Protein AF-A0A1J3EP32-F1 (afdb_monomer_lite)

Sequence (231 aa):
PSPALNESKSSTIATPLPSHISVSEFDASSDQKTGSQALSAAHTLFTISPKLLLETDESGYGGGPCSAGASAVLDFMAEICADLMTEQIKAVQTLESILEMIPLYVDPECVIVFQGLCLSRVMNYLERRLVRDDEEDDKKLDKRKWSTNLDAFCWMIVDRVYMGAFPQPTGVLRTLEFLLSILQLANKDGRVEEVTSSGKGLLSIGRATRQLDAYVHSILKNTNRAILYCF

Radius of gyration: 30.87 Å; chains: 1; bounding box: 53×68×112 Å

pLDDT: mean 72.97, std 23.13, range [28.5, 95.88]

Secondary structure (DSSP, 8-state):
----------------PPPP---------------------S-------HHHHHHHHHHGGGSHHHHHHHHHHHHHHHHHHHHHHHHSSSHHHHHHHHHT---TTS-HHHHHHHHHHHHHHHHHHHHHHHHHHHH--SS---HHHHHHHHHHHHHHHHHHHHTTS--SHHHHHHHHHHHHHHHHHHHTTSTTHHHHT--S-S----S---PPPHHHHHHHHHHHHHHHHH-

Foldseek 3Di:
DDDDDDDDDDDDDDDDDDDDDDDDDDDDDDDDDPPDDPDDPPDPPDADDLVVVVVLVVCACVPPDVSVVVNVVLLVVLLVLLVCLQAHAPSVVVLVVVLVPDDPPHDVVNSLLVNLSSLLSNLVNNLVVLVVLVVDVPDHTDCVRNLNSLLVSLVVVLVSVLVCNPVDVVSLVSNLVSLVSVLVSLCPVVVPVVVVVPPDDPDDPDDDPPDRPPSNVSSVVSSVSSVVSRD

Organism: Noccaea caerulescens (NCBI:txid107243)

Structure (mmCIF, N/CA/C/O backbone):
data_AF-A0A1J3EP32-F1
#
_entry.id   AF-A0A1J3EP32-F1
#
loop_
_atom_site.group_PDB
_atom_site.id
_atom_site.type_symbol
_atom_site.label_atom_id
_atom_site.label_alt_id
_atom_site.label_comp_id
_atom_site.label_asym_id
_atom_site.label_entity_id
_atom_site.label_seq_id
_atom_site.pdbx_PDB_ins_code
_atom_site.Cartn_x
_atom_site.Cartn_y
_atom_site.Cartn_z
_atom_site.occupancy
_atom_site.B_iso_or_equiv
_atom_site.auth_seq_id
_atom_site.auth_comp_id
_atom_site.auth_asym_id
_atom_site.auth_atom_id
_atom_site.pdbx_PDB_model_num
ATOM 1 N N . PRO A 1 1 ? -20.287 14.225 -76.557 1.00 38.00 1 PRO A N 1
ATOM 2 C CA . PRO A 1 1 ? -19.348 15.059 -77.341 1.00 38.00 1 PRO A CA 1
ATOM 3 C C . PRO A 1 1 ? -19.078 16.401 -76.642 1.00 38.00 1 PRO A C 1
ATOM 5 O O . PRO A 1 1 ? -19.964 17.243 -76.561 1.00 38.00 1 PRO A O 1
ATOM 8 N N . SER A 1 2 ? -17.861 16.564 -76.123 1.00 39.16 2 SER A N 1
ATOM 9 C CA . SER A 1 2 ? -17.213 17.861 -75.831 1.00 39.16 2 SER A CA 1
ATOM 10 C C . SER A 1 2 ? -16.960 18.629 -77.165 1.00 39.16 2 SER A C 1
ATOM 12 O O . SER A 1 2 ? -17.127 17.978 -78.203 1.00 39.16 2 SER A O 1
ATOM 14 N N . PRO A 1 3 ? -16.522 19.921 -77.222 1.00 42.81 3 PRO A N 1
ATOM 15 C CA . PRO A 1 3 ? -15.701 20.624 -76.216 1.00 42.81 3 PRO A CA 1
ATOM 16 C C . PRO A 1 3 ? -15.916 22.156 -75.997 1.00 42.81 3 PRO A C 1
ATOM 18 O O . PRO A 1 3 ? -16.665 22.816 -76.702 1.00 42.81 3 PRO A O 1
ATOM 21 N N . ALA A 1 4 ? -15.190 22.669 -74.988 1.00 34.19 4 ALA A N 1
ATOM 22 C CA . ALA A 1 4 ? -14.491 23.968 -74.832 1.00 34.19 4 ALA A CA 1
ATOM 23 C C . ALA A 1 4 ? -14.952 25.277 -75.533 1.00 34.19 4 ALA A C 1
ATOM 25 O O . ALA A 1 4 ? -15.061 25.331 -76.751 1.00 34.19 4 ALA A O 1
ATOM 26 N N . LEU A 1 5 ? -14.974 26.387 -74.771 1.00 32.31 5 LEU A N 1
ATOM 27 C CA . LEU A 1 5 ? -13.942 27.462 -74.726 1.00 32.31 5 LEU A CA 1
ATOM 28 C C . LEU A 1 5 ? -14.272 28.413 -73.534 1.00 32.31 5 LEU A C 1
ATOM 30 O O . LEU A 1 5 ? -15.432 28.738 -73.323 1.00 32.31 5 LEU A O 1
ATOM 34 N N . ASN A 1 6 ? -13.360 28.645 -72.579 1.00 30.59 6 ASN A N 1
ATOM 35 C CA . ASN A 1 6 ? -12.427 29.791 -72.468 1.00 30.59 6 ASN A CA 1
ATOM 36 C C . ASN A 1 6 ? -13.054 31.201 -72.474 1.00 30.59 6 ASN A C 1
ATOM 38 O O . ASN A 1 6 ? -13.555 31.620 -73.508 1.00 30.59 6 ASN A O 1
ATOM 42 N N . GLU A 1 7 ? -12.814 31.985 -71.407 1.00 30.38 7 GLU A N 1
ATOM 43 C CA . GLU A 1 7 ? -12.022 33.229 -71.513 1.00 30.38 7 GLU A CA 1
ATOM 44 C C . GLU A 1 7 ? -11.614 33.865 -70.157 1.00 30.38 7 GLU A C 1
ATOM 46 O O . GLU A 1 7 ? -12.390 33.853 -69.211 1.00 30.38 7 GLU A O 1
ATOM 51 N N . SER A 1 8 ? -10.410 34.472 -70.141 1.00 32.94 8 SER A N 1
ATOM 52 C CA . SER A 1 8 ? -10.018 35.746 -69.479 1.00 32.94 8 SER A CA 1
ATOM 53 C C . SER A 1 8 ? -10.232 35.963 -67.951 1.00 32.94 8 SER A C 1
ATOM 55 O O . SER A 1 8 ? -11.328 35.798 -67.442 1.00 32.94 8 SER A O 1
ATOM 57 N N . LYS A 1 9 ? -9.281 36.491 -67.147 1.00 33.53 9 LYS A N 1
ATOM 58 C CA . LYS A 1 9 ? -7.949 37.099 -67.408 1.00 33.53 9 LYS A CA 1
ATOM 59 C C . LYS A 1 9 ? -7.126 37.273 -66.097 1.00 33.53 9 LYS A C 1
ATOM 61 O O . LYS A 1 9 ? -7.729 37.554 -65.073 1.00 33.53 9 LYS A O 1
ATOM 66 N N . SER A 1 10 ? -5.783 37.170 -66.192 1.00 29.83 10 SER A N 1
ATOM 67 C CA . SER A 1 10 ? -4.689 37.960 -65.532 1.00 29.83 10 SER A CA 1
ATOM 68 C C . SER A 1 10 ? -4.968 38.758 -64.233 1.00 29.83 10 SER A C 1
ATOM 70 O O . SER A 1 10 ? -5.981 39.430 -64.149 1.00 29.83 10 SER A O 1
ATOM 72 N N . SER A 1 11 ? -4.076 38.956 -63.247 1.00 28.50 11 SER A N 1
ATOM 73 C CA . SER A 1 11 ? -2.594 38.913 -63.133 1.00 28.50 11 SER A CA 1
ATOM 74 C C . SER A 1 11 ? -2.215 39.226 -61.647 1.00 28.50 11 SER A C 1
ATOM 76 O O . SER A 1 11 ? -3.119 39.561 -60.891 1.00 28.50 11 SER A O 1
ATOM 78 N N . THR A 1 12 ? -0.983 39.217 -61.098 1.00 29.58 12 THR A N 1
ATOM 79 C CA . THR A 1 12 ? 0.400 38.913 -61.546 1.00 29.58 12 THR A CA 1
ATOM 80 C C . THR A 1 12 ? 1.307 38.621 -60.314 1.00 29.58 12 THR A C 1
ATOM 82 O O . THR A 1 12 ? 1.014 39.069 -59.214 1.00 29.58 12 THR A O 1
ATOM 85 N N . ILE A 1 13 ? 2.408 37.887 -60.538 1.00 33.03 13 ILE A N 1
ATOM 86 C CA . ILE A 1 13 ? 3.689 37.747 -59.785 1.00 33.03 13 ILE A CA 1
ATOM 87 C C . ILE A 1 13 ?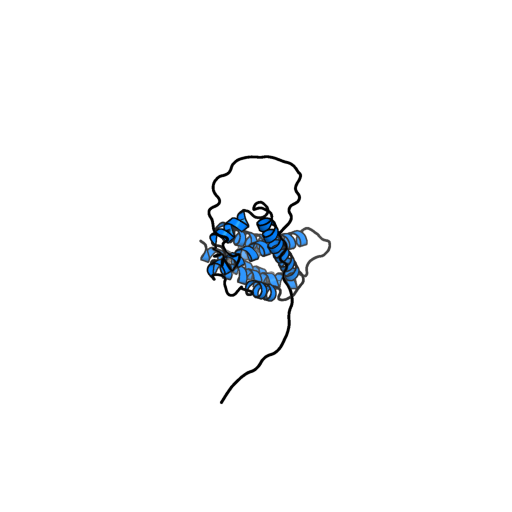 3.937 38.663 -58.554 1.00 33.03 13 ILE A C 1
ATOM 89 O O . ILE A 1 13 ? 3.976 39.879 -58.718 1.00 33.03 13 ILE A O 1
ATOM 93 N N . ALA A 1 14 ? 4.331 38.069 -57.409 1.00 31.89 14 ALA A N 1
ATOM 94 C CA . ALA A 1 14 ? 5.568 38.409 -56.661 1.00 31.89 14 ALA A CA 1
ATOM 95 C C . ALA A 1 14 ? 5.823 37.485 -55.444 1.00 31.89 14 ALA A C 1
ATOM 97 O O . ALA A 1 14 ? 5.035 37.449 -54.503 1.00 31.89 14 ALA A O 1
ATOM 98 N N . THR A 1 15 ? 6.972 36.803 -55.417 1.00 45.06 15 THR A N 1
ATOM 99 C CA . THR A 1 15 ? 7.583 36.253 -54.190 1.00 45.06 15 THR A CA 1
ATOM 100 C C . THR A 1 15 ? 8.368 37.351 -53.466 1.00 45.06 15 THR A C 1
ATOM 102 O O . THR A 1 15 ? 9.068 38.111 -54.140 1.00 45.06 15 THR A O 1
ATOM 105 N N . PRO A 1 16 ? 8.363 37.390 -52.121 1.00 34.94 16 PRO A N 1
ATOM 106 C CA . PRO A 1 16 ? 9.473 37.988 -51.377 1.00 34.94 16 PRO A CA 1
ATOM 107 C C . PRO A 1 16 ? 10.250 36.982 -50.514 1.00 34.94 16 PRO A C 1
ATOM 109 O O . PRO A 1 16 ? 9.705 36.055 -49.919 1.00 34.94 16 PRO A O 1
ATOM 112 N N . LEU A 1 17 ? 11.555 37.233 -50.470 1.00 35.94 17 LEU A N 1
ATOM 113 C CA . LEU A 1 17 ? 12.624 36.567 -49.726 1.00 35.94 17 LEU A CA 1
ATOM 114 C C . LEU A 1 17 ? 12.483 36.747 -48.191 1.00 35.94 17 LEU A C 1
ATOM 116 O O . LEU A 1 17 ? 11.988 37.793 -47.766 1.00 35.94 17 LEU A O 1
ATOM 120 N N . PRO A 1 18 ? 12.965 35.816 -47.340 1.00 34.69 18 PRO A N 1
ATOM 121 C CA . PRO A 1 18 ? 13.061 36.050 -45.898 1.00 34.69 18 PRO A CA 1
ATOM 122 C C . PRO A 1 18 ? 14.179 37.053 -45.568 1.00 34.69 18 PRO A C 1
ATOM 124 O O . PRO A 1 18 ? 15.314 36.911 -46.025 1.00 34.69 18 PRO A O 1
ATOM 127 N N . SER A 1 19 ? 13.877 38.052 -44.738 1.00 32.69 19 SER A N 1
ATOM 128 C CA . SER A 1 19 ? 14.846 39.045 -44.262 1.00 32.69 19 SER A CA 1
ATOM 129 C C . SER A 1 19 ? 15.344 38.718 -42.852 1.00 32.69 19 SER A C 1
ATOM 131 O O . SER A 1 19 ? 14.574 38.785 -41.894 1.00 32.69 19 SER A O 1
ATOM 133 N N . HIS A 1 20 ? 16.640 38.439 -42.714 1.00 34.31 20 HIS A N 1
ATOM 134 C CA . HIS A 1 20 ? 17.329 38.458 -41.422 1.00 34.31 20 HIS A CA 1
ATOM 135 C C . HIS A 1 20 ? 17.792 39.884 -41.088 1.00 34.31 20 HIS A C 1
ATOM 137 O O . HIS A 1 20 ? 18.348 40.567 -41.947 1.00 34.31 20 HIS A O 1
ATOM 143 N N . ILE A 1 21 ? 17.660 40.287 -39.823 1.00 32.56 21 ILE A N 1
ATOM 144 C CA . ILE A 1 21 ? 18.507 41.310 -39.194 1.00 32.56 21 ILE A CA 1
ATOM 145 C C . ILE A 1 21 ? 19.093 40.677 -37.924 1.00 32.56 21 ILE A C 1
ATOM 147 O O . ILE A 1 21 ? 18.424 39.893 -37.254 1.00 32.56 21 ILE A O 1
ATOM 151 N N . SER A 1 22 ? 20.373 40.951 -37.676 1.00 33.88 22 SER A N 1
ATOM 152 C CA . SER A 1 22 ? 21.229 40.318 -36.661 1.00 33.88 22 SER A CA 1
ATOM 153 C C . SER A 1 22 ? 21.678 41.348 -35.605 1.00 33.88 22 SER A C 1
ATOM 155 O O . SER A 1 22 ? 21.167 42.466 -35.605 1.00 33.88 22 SER A O 1
ATOM 157 N N . VAL A 1 23 ? 22.695 40.986 -34.807 1.00 30.23 23 VAL A N 1
ATOM 158 C CA . VAL A 1 23 ? 23.357 41.720 -33.701 1.00 30.23 23 VAL A CA 1
ATOM 159 C C . VAL A 1 23 ? 22.645 41.564 -32.344 1.00 30.23 23 VAL A C 1
ATOM 161 O O . VAL A 1 23 ? 21.460 41.858 -32.254 1.00 30.23 23 VAL A O 1
ATOM 164 N N . SER A 1 24 ? 23.273 41.185 -31.222 1.00 30.48 24 SER A N 1
ATOM 165 C CA . SER A 1 24 ? 24.482 40.379 -30.913 1.00 30.48 24 SER A CA 1
ATOM 166 C C . SER A 1 24 ? 24.427 40.028 -29.391 1.00 30.48 24 SER A C 1
ATOM 168 O O . SER A 1 24 ? 23.431 40.361 -28.752 1.00 30.48 24 SER A O 1
ATOM 170 N N . GLU A 1 25 ? 25.347 39.343 -28.693 1.00 28.91 25 GLU A N 1
ATOM 171 C CA . GLU A 1 25 ? 26.655 38.715 -28.979 1.00 28.91 25 GLU A CA 1
ATOM 172 C C . GLU A 1 25 ? 26.952 37.696 -27.850 1.00 28.91 25 GLU A C 1
ATOM 174 O O . GLU A 1 25 ? 26.783 38.068 -26.693 1.00 28.91 25 GLU A O 1
ATOM 179 N N . PHE A 1 26 ? 27.408 36.462 -28.131 1.00 31.61 26 PHE A N 1
ATOM 180 C CA . PHE A 1 26 ? 28.329 35.698 -27.254 1.00 31.61 26 PHE A CA 1
ATOM 181 C C . PHE A 1 26 ? 28.860 34.444 -27.973 1.00 31.61 26 PHE A C 1
ATOM 183 O O . PHE A 1 26 ? 28.087 33.654 -28.511 1.00 31.61 26 PHE A O 1
ATOM 190 N N . ASP A 1 27 ? 30.183 34.284 -27.993 1.00 34.25 27 ASP A N 1
ATOM 191 C CA . ASP A 1 27 ? 30.904 33.301 -28.811 1.00 34.25 27 ASP A CA 1
ATOM 192 C C . ASP A 1 27 ? 31.448 32.144 -27.952 1.00 34.25 27 ASP A C 1
ATOM 194 O O . ASP A 1 27 ? 32.062 32.387 -26.910 1.00 34.25 27 ASP A O 1
ATOM 198 N N . ALA A 1 28 ? 31.211 30.893 -28.374 1.00 32.16 28 ALA A N 1
ATOM 199 C CA . ALA A 1 28 ? 31.759 29.689 -27.741 1.00 32.16 28 ALA A CA 1
ATOM 200 C C . ALA A 1 28 ? 31.697 28.423 -28.636 1.00 32.16 28 ALA A C 1
ATOM 202 O O . ALA A 1 28 ? 31.022 27.453 -28.311 1.00 32.16 28 ALA A O 1
ATOM 203 N N . SER A 1 29 ? 32.523 28.402 -29.688 1.00 33.47 29 SER A N 1
ATOM 204 C CA . SER A 1 29 ? 33.319 27.226 -30.111 1.00 33.47 29 SER A CA 1
ATOM 205 C C . SER A 1 29 ? 32.659 25.946 -30.694 1.00 33.47 29 SER A C 1
ATOM 207 O O . SER A 1 29 ? 31.960 25.193 -30.024 1.00 33.47 29 SER A O 1
ATOM 209 N N . SER A 1 30 ? 33.166 25.587 -31.886 1.00 33.50 30 SER A N 1
ATOM 210 C CA . SER A 1 30 ? 33.389 24.220 -32.412 1.00 33.50 30 SER A CA 1
ATOM 211 C C . SER A 1 30 ? 32.255 23.475 -33.143 1.00 33.50 30 SER A C 1
ATOM 213 O O . SER A 1 30 ? 31.569 22.620 -32.585 1.00 33.50 30 SER A O 1
ATOM 215 N N . ASP A 1 31 ? 32.233 23.633 -34.471 1.00 34.97 31 ASP A N 1
ATOM 216 C CA . ASP A 1 31 ? 31.598 22.708 -35.422 1.00 34.97 31 ASP A CA 1
ATOM 217 C C . ASP A 1 31 ? 32.102 21.257 -35.290 1.00 34.97 31 ASP A C 1
ATOM 219 O O . ASP A 1 31 ? 33.279 20.994 -35.541 1.00 34.97 31 ASP A O 1
ATOM 223 N N . GLN A 1 32 ? 31.195 20.292 -35.075 1.00 33.19 32 GLN A N 1
ATOM 224 C CA . GLN A 1 32 ? 31.334 18.924 -35.608 1.00 33.19 32 GLN A CA 1
ATOM 225 C C . GLN A 1 32 ? 29.985 18.332 -36.073 1.00 33.19 32 GLN A C 1
ATOM 227 O O . GLN A 1 32 ? 29.341 17.548 -35.384 1.00 33.19 32 GLN A O 1
AT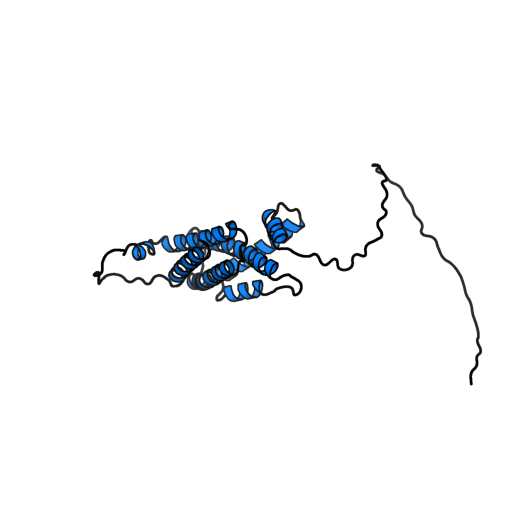OM 232 N N . LYS A 1 33 ? 29.626 18.642 -37.326 1.00 31.14 33 LYS A N 1
ATOM 233 C CA . LYS A 1 33 ? 28.904 17.752 -38.261 1.00 31.14 33 LYS A CA 1
ATOM 234 C C . LYS A 1 33 ? 27.559 17.159 -37.782 1.00 31.14 33 LYS A C 1
ATOM 236 O O . LYS A 1 33 ? 27.394 15.940 -37.701 1.00 31.14 33 LYS A O 1
ATOM 241 N N . THR A 1 34 ? 26.542 18.005 -37.622 1.00 31.33 34 THR A N 1
ATOM 242 C CA . THR A 1 34 ? 25.127 17.597 -37.510 1.00 31.33 34 THR A CA 1
ATOM 243 C C . THR A 1 34 ? 24.593 17.032 -38.833 1.00 31.33 34 THR A C 1
ATOM 245 O O . THR A 1 34 ? 24.027 17.730 -39.670 1.00 31.33 34 THR A O 1
ATOM 248 N N . GLY A 1 35 ? 24.789 15.726 -39.019 1.00 42.16 35 GLY A N 1
ATOM 249 C CA . GLY A 1 35 ? 24.266 14.933 -40.132 1.00 42.16 35 GLY A CA 1
ATOM 250 C C . GLY A 1 35 ? 23.157 13.968 -39.712 1.00 42.16 35 GLY A C 1
ATOM 251 O O . GLY A 1 35 ? 23.207 12.801 -40.091 1.00 42.16 35 GLY A O 1
ATOM 252 N N . SER A 1 36 ? 22.182 14.420 -38.923 1.00 36.59 36 SER A N 1
ATOM 253 C CA . SER A 1 36 ? 20.982 13.648 -38.580 1.00 36.59 36 SER A CA 1
ATOM 254 C C . SER A 1 36 ? 19.734 14.367 -39.084 1.00 36.59 36 SER A C 1
ATOM 256 O O . SER A 1 36 ? 19.478 15.528 -38.774 1.00 36.59 36 SER A O 1
ATOM 258 N N . GLN A 1 37 ? 18.968 13.661 -39.914 1.00 36.28 37 GLN A N 1
ATOM 259 C CA . GLN A 1 37 ? 17.690 14.130 -40.441 1.00 36.28 37 GLN A CA 1
ATOM 260 C C . GLN A 1 37 ? 16.727 14.439 -39.292 1.00 36.28 37 GLN A C 1
ATOM 262 O O . GLN A 1 37 ? 16.760 13.772 -38.258 1.00 36.28 37 GLN A O 1
ATOM 267 N N . ALA A 1 38 ? 15.845 15.418 -39.499 1.00 43.38 38 ALA A N 1
ATOM 268 C CA . ALA A 1 38 ? 14.764 15.726 -38.573 1.00 43.38 38 ALA A CA 1
ATOM 269 C C . ALA A 1 38 ? 13.859 14.494 -38.390 1.00 43.38 38 ALA A C 1
ATOM 271 O O . ALA A 1 38 ? 12.969 14.231 -39.202 1.00 43.38 38 ALA A O 1
ATOM 272 N N . LEU A 1 39 ? 14.099 13.728 -37.325 1.00 38.44 39 LEU A N 1
ATOM 273 C CA . LEU A 1 39 ? 13.204 12.663 -36.904 1.00 38.44 39 LEU A CA 1
ATOM 274 C C . LEU A 1 39 ? 11.958 13.317 -36.314 1.00 38.44 39 LEU A C 1
ATOM 276 O O . LEU A 1 39 ? 11.992 13.921 -35.244 1.00 38.44 39 LEU A O 1
ATOM 280 N N . SER A 1 40 ? 10.878 13.226 -37.089 1.00 37.78 40 SER A N 1
ATOM 281 C CA . SER A 1 40 ? 9.540 13.694 -36.745 1.00 37.78 40 SER A CA 1
ATOM 282 C C . SER A 1 40 ? 9.173 13.336 -35.303 1.00 37.78 40 SER A C 1
ATOM 284 O O . SER A 1 40 ? 9.277 12.174 -34.909 1.00 37.78 40 SER A O 1
ATOM 286 N N . ALA A 1 41 ? 8.688 14.318 -34.540 1.00 47.66 41 ALA A N 1
ATOM 287 C CA . ALA A 1 41 ? 8.195 14.152 -33.172 1.00 47.66 41 ALA A CA 1
ATOM 288 C C . ALA A 1 41 ? 6.814 13.456 -33.138 1.00 47.66 41 ALA A C 1
ATOM 290 O O . ALA A 1 41 ? 5.858 13.948 -32.543 1.00 47.66 41 ALA A O 1
ATOM 291 N N . ALA A 1 42 ? 6.702 12.313 -33.817 1.00 42.28 42 ALA A N 1
ATOM 292 C CA . ALA A 1 42 ? 5.493 11.518 -33.957 1.00 42.28 42 ALA A CA 1
ATOM 293 C C . ALA A 1 42 ? 5.697 10.141 -33.306 1.00 42.28 42 ALA A C 1
ATOM 295 O O . ALA A 1 42 ? 6.295 9.247 -33.896 1.00 42.28 42 ALA A O 1
AT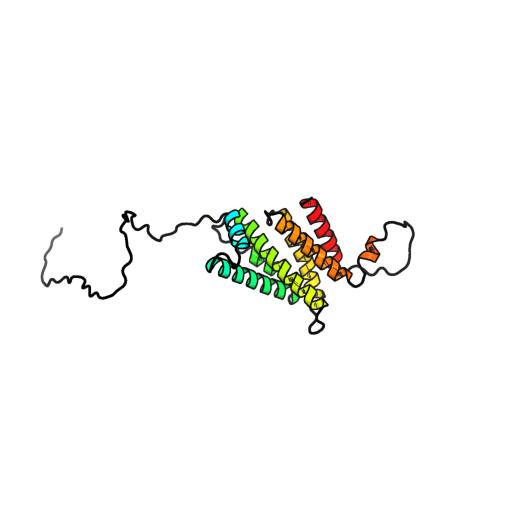OM 296 N N . HIS A 1 43 ? 5.169 9.985 -32.089 1.00 44.12 43 HIS A N 1
ATOM 297 C CA . HIS A 1 43 ? 4.999 8.708 -31.385 1.00 44.12 43 HIS A CA 1
ATOM 298 C C . HIS A 1 43 ? 6.226 7.777 -31.322 1.00 44.12 43 HIS A C 1
ATOM 300 O O . HIS A 1 43 ? 6.159 6.607 -31.701 1.00 44.12 43 HIS A O 1
ATOM 306 N N . THR A 1 44 ? 7.310 8.229 -30.689 1.00 47.59 44 THR A N 1
ATOM 307 C CA . THR A 1 44 ? 8.181 7.286 -29.971 1.00 47.59 44 THR A CA 1
ATOM 308 C C . THR A 1 44 ? 7.406 6.726 -28.777 1.00 47.59 44 THR A C 1
ATOM 310 O O . THR A 1 44 ? 7.345 7.357 -27.721 1.00 47.59 44 THR A O 1
ATOM 313 N N . LEU A 1 45 ? 6.779 5.558 -28.951 1.00 58.88 45 LEU A N 1
ATOM 314 C CA . LEU A 1 45 ? 6.235 4.775 -27.842 1.00 58.88 45 LEU A CA 1
ATOM 315 C C . LEU A 1 45 ? 7.400 4.385 -26.926 1.00 58.88 45 LEU A C 1
ATOM 317 O O . LEU A 1 45 ? 8.204 3.520 -27.265 1.00 58.88 45 LEU A O 1
ATOM 321 N N . PHE A 1 46 ? 7.527 5.078 -25.797 1.00 66.00 46 PHE A N 1
ATOM 322 C CA . PHE A 1 46 ? 8.569 4.801 -24.820 1.00 66.00 46 PHE A CA 1
ATOM 323 C C . PHE A 1 46 ? 8.191 3.540 -24.041 1.00 66.00 46 PHE A C 1
ATOM 325 O O . PHE A 1 46 ? 7.215 3.544 -23.290 1.00 66.00 46 PHE A O 1
ATOM 332 N N . THR A 1 47 ? 8.943 2.456 -24.230 1.00 75.44 47 THR A N 1
ATOM 333 C CA . THR A 1 47 ? 8.723 1.205 -23.498 1.00 75.44 47 THR A CA 1
ATOM 334 C C . THR A 1 47 ? 9.056 1.410 -22.023 1.00 75.44 47 THR A C 1
ATOM 336 O O . THR A 1 47 ? 10.224 1.440 -21.633 1.00 75.44 47 THR A O 1
ATOM 339 N N . ILE A 1 48 ? 8.021 1.549 -21.197 1.00 82.62 48 ILE A N 1
ATOM 340 C CA . ILE A 1 48 ? 8.151 1.540 -19.739 1.00 82.62 48 ILE A CA 1
ATOM 341 C C . ILE A 1 48 ? 8.610 0.137 -19.324 1.00 82.62 48 ILE A C 1
ATOM 343 O O . ILE A 1 48 ? 8.097 -0.857 -19.833 1.00 82.62 48 ILE A O 1
ATOM 347 N N . SER A 1 49 ? 9.589 0.059 -18.421 1.00 88.38 49 SER A N 1
ATOM 348 C CA . SER A 1 49 ? 10.050 -1.203 -17.834 1.00 88.38 49 SER A CA 1
ATOM 349 C C . SER A 1 49 ? 9.980 -1.137 -16.307 1.00 88.38 49 SER A C 1
ATOM 351 O O . SER A 1 49 ? 10.132 -0.042 -15.751 1.00 88.38 49 SER A O 1
ATOM 353 N N . PRO A 1 50 ? 9.825 -2.274 -15.598 1.00 87.75 50 PRO A N 1
ATOM 354 C CA . PRO A 1 50 ? 9.723 -2.259 -14.140 1.00 87.75 50 PRO A CA 1
ATOM 355 C C . PRO A 1 50 ? 10.982 -1.696 -13.467 1.00 87.75 50 PRO A C 1
ATOM 357 O O . PRO A 1 50 ? 10.887 -1.000 -12.462 1.00 87.75 50 PRO A O 1
ATOM 360 N N . LYS A 1 51 ? 12.163 -1.929 -14.058 1.00 89.69 51 LYS A N 1
ATOM 361 C CA . LYS A 1 51 ? 13.440 -1.380 -13.572 1.00 89.69 51 LYS A CA 1
ATOM 362 C C . LYS A 1 51 ? 13.465 0.144 -13.618 1.00 89.69 51 LYS A C 1
ATOM 364 O O . LYS A 1 51 ? 13.808 0.765 -12.624 1.00 89.69 51 LYS A O 1
ATOM 369 N N . LEU A 1 52 ? 13.026 0.734 -14.730 1.00 88.50 52 LEU A N 1
ATOM 370 C CA . LEU A 1 52 ? 12.993 2.188 -14.891 1.00 88.50 52 LEU A CA 1
ATOM 371 C C . LEU A 1 52 ? 12.000 2.852 -13.922 1.00 88.50 52 LEU A C 1
ATOM 373 O O . LEU A 1 52 ? 12.267 3.950 -13.441 1.00 88.50 52 LEU A O 1
ATOM 377 N N . LEU A 1 53 ? 10.887 2.185 -13.588 1.00 88.81 53 LEU A N 1
ATOM 378 C CA . LEU A 1 53 ? 9.971 2.653 -12.539 1.00 88.81 53 LEU A CA 1
ATOM 379 C C . LEU A 1 53 ? 10.646 2.669 -11.157 1.00 88.81 53 LEU A C 1
ATOM 381 O O . LEU A 1 53 ? 10.528 3.664 -10.447 1.00 88.81 53 LEU A O 1
ATOM 385 N N . LEU A 1 54 ? 11.378 1.608 -10.802 1.00 89.81 54 LEU A N 1
ATOM 386 C CA . LEU A 1 54 ? 12.114 1.520 -9.533 1.00 89.81 54 LEU A CA 1
ATOM 387 C C . LEU A 1 54 ? 13.253 2.546 -9.456 1.00 89.81 54 LEU A C 1
ATOM 389 O O . LEU A 1 54 ? 13.348 3.262 -8.470 1.00 89.81 54 LEU A O 1
ATOM 393 N N . GLU A 1 55 ? 14.067 2.677 -10.507 1.00 89.25 55 GLU A N 1
ATOM 394 C CA . GLU A 1 55 ? 15.151 3.671 -10.587 1.00 89.25 55 GLU A CA 1
ATOM 395 C C . GLU A 1 55 ? 14.613 5.110 -10.471 1.00 89.25 55 GLU A C 1
ATOM 397 O O . GLU A 1 55 ? 15.219 5.958 -9.814 1.00 89.25 55 GLU A O 1
ATOM 402 N N . THR A 1 56 ? 13.442 5.386 -11.060 1.00 87.25 56 THR A N 1
ATOM 403 C CA . THR A 1 56 ? 12.765 6.684 -10.915 1.00 87.25 56 THR A CA 1
ATOM 404 C C . THR A 1 56 ? 12.327 6.910 -9.464 1.00 87.25 56 THR A C 1
ATOM 406 O O . THR A 1 56 ? 12.615 7.970 -8.910 1.00 87.25 56 THR A O 1
ATOM 409 N N . ASP A 1 57 ? 11.699 5.917 -8.825 1.00 87.56 57 ASP A N 1
ATOM 410 C CA . ASP A 1 57 ? 11.249 5.994 -7.426 1.00 87.56 57 ASP A CA 1
ATOM 411 C C . ASP A 1 57 ? 12.415 6.169 -6.437 1.00 87.56 57 ASP A C 1
ATOM 413 O O . ASP A 1 57 ? 12.360 7.042 -5.572 1.00 87.56 57 ASP A O 1
ATOM 417 N N . GLU A 1 58 ? 13.505 5.416 -6.621 1.00 88.12 58 GLU A N 1
ATOM 418 C CA . GLU A 1 58 ? 14.748 5.532 -5.846 1.00 88.12 58 GLU A CA 1
ATOM 419 C C . GLU A 1 58 ? 15.400 6.911 -6.001 1.00 88.12 58 GLU A C 1
ATOM 421 O O . GLU A 1 58 ? 15.911 7.472 -5.029 1.00 88.12 58 GLU A O 1
ATOM 426 N N . SER A 1 59 ? 15.364 7.486 -7.208 1.00 86.62 59 SER A N 1
ATOM 427 C CA . SER A 1 59 ? 15.856 8.846 -7.439 1.00 86.62 59 SER A CA 1
ATOM 428 C C . SER A 1 59 ? 14.952 9.913 -6.808 1.00 86.62 59 SER A C 1
ATOM 430 O O . SER A 1 59 ? 15.437 10.985 -6.436 1.00 86.62 59 SER A O 1
ATOM 432 N N . GLY A 1 60 ? 13.650 9.630 -6.673 1.00 87.62 60 GLY A N 1
ATOM 433 C CA . GLY A 1 60 ? 12.645 10.471 -6.031 1.00 87.62 60 GLY A CA 1
ATOM 434 C C . GLY A 1 60 ? 12.727 11.942 -6.451 1.00 87.62 60 GLY A C 1
ATOM 435 O O . GLY A 1 60 ? 12.785 12.281 -7.637 1.00 87.62 60 GLY A O 1
ATOM 436 N N . TYR A 1 61 ? 12.810 12.827 -5.455 1.00 87.69 61 TYR A N 1
ATOM 437 C CA . TYR A 1 61 ? 13.007 14.272 -5.634 1.00 87.69 61 TYR A CA 1
ATOM 438 C C . TYR A 1 61 ? 14.408 14.669 -6.144 1.00 87.69 61 TYR A C 1
ATOM 440 O O . TYR A 1 61 ? 14.597 15.800 -6.588 1.00 87.69 61 TYR A O 1
ATOM 448 N N . GLY A 1 62 ? 15.389 13.761 -6.095 1.00 88.44 62 GLY A N 1
ATOM 449 C CA . GLY A 1 62 ? 16.750 13.967 -6.600 1.00 88.44 62 GLY A CA 1
ATOM 450 C C . GLY A 1 62 ? 16.915 13.704 -8.103 1.00 88.44 62 GLY A C 1
ATOM 451 O O . GLY A 1 62 ? 17.844 14.235 -8.707 1.00 88.44 62 GLY A O 1
ATOM 452 N N . GLY A 1 63 ? 16.001 12.958 -8.735 1.00 85.88 63 GLY A N 1
ATOM 453 C CA . GLY A 1 63 ? 16.035 12.593 -10.164 1.00 85.88 63 GLY A CA 1
ATOM 454 C C . GLY A 1 63 ? 15.742 13.727 -11.160 1.00 85.88 63 GLY A C 1
ATOM 455 O O . GLY A 1 63 ? 15.344 13.473 -12.297 1.00 85.88 63 GLY A O 1
ATOM 456 N N . GLY A 1 64 ? 15.881 14.989 -10.750 1.00 90.81 64 GLY A N 1
ATOM 457 C CA . GLY A 1 64 ? 15.529 16.159 -11.556 1.00 90.81 64 GLY A CA 1
ATOM 458 C C . GLY A 1 64 ? 14.024 16.484 -11.570 1.00 90.81 64 GLY A C 1
ATOM 459 O O . GLY A 1 64 ? 13.222 15.817 -10.912 1.00 90.81 64 GLY A O 1
ATOM 460 N N . PRO A 1 65 ? 13.609 17.531 -12.311 1.00 89.94 65 PRO A N 1
ATOM 461 C CA . PRO A 1 65 ? 12.285 18.142 -12.161 1.00 89.94 65 PRO A CA 1
ATOM 462 C C . PRO A 1 65 ? 11.122 17.207 -12.519 1.00 89.94 65 PRO A C 1
ATOM 464 O O . PRO A 1 65 ? 10.078 17.263 -11.874 1.00 89.94 65 PRO A O 1
ATOM 467 N N . CYS A 1 66 ? 11.291 16.322 -13.507 1.00 87.69 66 CYS A N 1
ATOM 468 C CA . CYS A 1 66 ? 10.251 15.364 -13.889 1.00 87.69 66 CYS A CA 1
ATOM 469 C C . CYS A 1 66 ? 10.056 14.266 -12.830 1.00 87.69 66 CYS A C 1
ATOM 471 O O . CYS A 1 66 ? 8.916 13.947 -12.504 1.00 87.69 66 CYS A O 1
ATOM 473 N N . SER A 1 67 ? 11.144 13.736 -12.256 1.00 89.19 67 SER A N 1
ATOM 474 C CA . SER A 1 67 ? 11.074 12.725 -11.190 1.00 89.19 67 SER A CA 1
ATOM 475 C C . SER A 1 67 ? 10.523 13.308 -9.887 1.00 89.19 67 SER A C 1
ATOM 477 O O . SER A 1 67 ? 9.652 12.713 -9.252 1.00 89.19 67 SER A O 1
ATOM 479 N N . ALA A 1 68 ? 10.945 14.526 -9.532 1.00 92.00 68 ALA A N 1
ATOM 480 C CA . ALA A 1 68 ? 10.398 15.262 -8.397 1.00 92.00 68 ALA A CA 1
ATOM 481 C C . ALA A 1 68 ? 8.896 15.550 -8.567 1.00 92.00 68 ALA A C 1
ATOM 483 O O . ALA A 1 68 ? 8.123 15.350 -7.634 1.00 92.00 68 ALA A O 1
ATOM 484 N N . GLY A 1 69 ? 8.465 15.955 -9.768 1.00 92.44 69 GLY A N 1
ATOM 485 C CA . GLY A 1 69 ? 7.049 16.153 -10.087 1.00 92.44 69 GLY A CA 1
ATOM 486 C C . GLY A 1 69 ? 6.228 14.863 -9.991 1.00 92.44 69 GLY A C 1
ATOM 487 O O . GLY A 1 69 ? 5.161 14.865 -9.384 1.00 92.44 69 GLY A O 1
ATOM 488 N N . ALA A 1 70 ? 6.738 13.750 -10.529 1.00 91.19 70 ALA A N 1
ATOM 489 C CA . ALA A 1 70 ? 6.092 12.442 -10.412 1.00 91.19 70 ALA A CA 1
ATOM 490 C C . ALA A 1 70 ? 5.990 11.981 -8.946 1.00 91.19 70 ALA A C 1
ATOM 492 O O . ALA A 1 70 ? 4.923 11.549 -8.512 1.00 91.19 70 ALA A O 1
ATOM 493 N N . SER A 1 71 ? 7.065 12.148 -8.170 1.00 93.38 71 SER A N 1
ATOM 494 C CA . SER A 1 71 ? 7.098 11.836 -6.735 1.00 93.38 71 SER A CA 1
ATOM 495 C C . SER A 1 71 ? 6.053 12.644 -5.964 1.00 93.38 71 SER A C 1
ATOM 497 O O . SER A 1 71 ? 5.255 12.059 -5.240 1.00 93.38 71 SER A O 1
ATOM 499 N N . ALA A 1 72 ? 5.977 13.958 -6.198 1.00 94.81 72 ALA A N 1
ATOM 500 C CA . ALA A 1 72 ? 4.999 14.838 -5.560 1.00 94.81 72 ALA A CA 1
ATOM 501 C C . ALA A 1 72 ? 3.542 14.467 -5.890 1.00 94.81 72 ALA A C 1
ATOM 503 O O . ALA A 1 72 ? 2.680 14.536 -5.017 1.00 94.81 72 ALA A O 1
ATOM 504 N N . VAL A 1 73 ? 3.254 14.040 -7.126 1.00 94.38 73 VAL A N 1
ATOM 505 C CA . VAL A 1 73 ? 1.914 13.558 -7.508 1.00 94.38 73 VAL A CA 1
ATOM 506 C C . VAL A 1 73 ? 1.567 12.257 -6.780 1.00 94.38 73 VAL A C 1
ATOM 508 O O . VAL A 1 73 ? 0.457 12.131 -6.268 1.00 94.38 73 VAL A O 1
ATOM 511 N N . LEU A 1 74 ? 2.503 11.308 -6.693 1.00 93.50 74 LEU A N 1
ATOM 512 C CA . LEU A 1 74 ? 2.284 10.038 -5.993 1.00 93.50 74 LEU A CA 1
ATOM 513 C C . LEU A 1 74 ? 2.144 10.222 -4.475 1.00 93.50 74 LEU A C 1
ATOM 515 O O . LEU A 1 74 ? 1.311 9.563 -3.855 1.00 93.50 74 LEU A O 1
ATOM 519 N N . ASP A 1 75 ? 2.913 11.138 -3.890 1.00 95.50 75 ASP A N 1
ATOM 520 C CA . ASP A 1 75 ? 2.832 11.506 -2.475 1.00 95.50 75 ASP A CA 1
ATOM 521 C C . ASP A 1 75 ? 1.487 12.191 -2.160 1.00 95.50 75 ASP A C 1
ATOM 523 O O . ASP A 1 75 ? 0.802 11.797 -1.218 1.00 95.50 75 ASP A O 1
ATOM 527 N N . PHE A 1 76 ? 1.037 13.126 -3.006 1.00 95.31 76 PHE A N 1
ATOM 528 C CA . PHE A 1 76 ? -0.282 13.766 -2.900 1.00 95.31 76 PHE A CA 1
ATOM 529 C C . PHE A 1 76 ? -1.443 12.768 -3.049 1.00 95.31 76 PHE A C 1
ATOM 531 O O . PHE A 1 76 ? -2.409 12.806 -2.285 1.00 95.31 76 PHE A O 1
ATOM 538 N N . MET A 1 77 ? -1.350 11.833 -4.002 1.00 94.06 77 MET A N 1
ATOM 539 C CA . MET A 1 77 ? -2.325 10.745 -4.137 1.00 94.06 77 MET A CA 1
ATOM 540 C C . MET A 1 77 ? -2.357 9.861 -2.885 1.00 94.06 77 MET A C 1
ATOM 542 O O . MET A 1 77 ? -3.439 9.481 -2.435 1.00 94.06 77 MET A O 1
ATOM 546 N N . ALA A 1 78 ? -1.195 9.548 -2.307 1.00 95.19 78 ALA A N 1
ATOM 547 C CA . ALA A 1 78 ? -1.101 8.741 -1.097 1.00 95.19 78 ALA A CA 1
ATOM 548 C C . ALA A 1 78 ? -1.667 9.452 0.140 1.00 95.19 78 ALA A C 1
ATOM 550 O O . ALA A 1 78 ? -2.363 8.815 0.931 1.00 95.19 78 ALA A O 1
ATOM 551 N N . GLU A 1 79 ? -1.434 10.759 0.272 1.00 94.88 79 GLU A N 1
ATOM 552 C CA . GLU A 1 79 ? -2.008 11.600 1.324 1.00 94.88 79 GLU A CA 1
ATOM 553 C C . GLU A 1 79 ? -3.542 11.633 1.237 1.00 94.88 79 GLU A C 1
ATOM 555 O O . GLU A 1 79 ? -4.217 11.308 2.214 1.00 94.88 79 GLU A O 1
ATOM 560 N N . ILE A 1 80 ? -4.112 11.877 0.046 1.00 94.19 80 ILE A N 1
ATOM 561 C CA . ILE A 1 80 ? -5.568 11.789 -0.173 1.00 94.19 80 ILE A CA 1
ATOM 562 C C . ILE A 1 80 ? -6.102 10.401 0.201 1.00 94.19 80 ILE A C 1
ATOM 564 O O . ILE A 1 80 ? -7.156 10.291 0.829 1.00 94.19 80 ILE A O 1
ATOM 568 N N . CYS A 1 81 ? -5.400 9.327 -0.168 1.00 93.88 81 CYS A N 1
ATOM 569 C CA . CYS A 1 81 ? -5.836 7.970 0.155 1.00 93.88 81 CYS A CA 1
ATOM 570 C C . CYS A 1 81 ? -5.802 7.693 1.667 1.00 93.88 81 CYS A C 1
ATOM 572 O O . CYS A 1 81 ? -6.746 7.094 2.182 1.00 93.88 81 CYS A O 1
ATOM 574 N N . ALA A 1 82 ? -4.784 8.164 2.393 1.00 93.38 82 ALA A N 1
ATOM 575 C CA . ALA A 1 82 ? -4.715 8.057 3.852 1.00 93.38 82 ALA A CA 1
ATOM 576 C C . ALA A 1 82 ? -5.837 8.858 4.549 1.00 93.38 82 ALA A C 1
ATOM 578 O O . ALA A 1 82 ? -6.452 8.378 5.508 1.00 93.38 82 ALA A O 1
ATOM 579 N N . ASP A 1 83 ? -6.175 10.038 4.031 1.00 92.44 83 ASP A N 1
ATOM 580 C CA . ASP A 1 83 ? -7.281 10.857 4.536 1.00 92.44 83 ASP A CA 1
ATOM 581 C C . ASP A 1 83 ? -8.639 10.186 4.274 1.00 92.44 83 ASP A C 1
ATOM 583 O O . ASP A 1 83 ? -9.445 10.034 5.194 1.00 92.44 83 ASP A O 1
ATOM 587 N N . LEU A 1 84 ? -8.866 9.650 3.070 1.00 92.38 84 LEU A N 1
ATOM 588 C CA . LEU A 1 84 ? -10.050 8.834 2.771 1.00 92.38 84 LEU A CA 1
ATOM 589 C C . LEU A 1 84 ? -10.146 7.615 3.700 1.00 92.38 84 LEU A C 1
ATOM 591 O O . LEU A 1 84 ? -11.217 7.335 4.239 1.00 92.38 84 LEU A O 1
ATOM 595 N N . MET A 1 85 ? -9.036 6.909 3.926 1.00 90.88 85 MET A N 1
ATOM 596 C CA . MET A 1 85 ? -8.980 5.738 4.804 1.00 90.88 85 MET A CA 1
ATOM 597 C C . MET A 1 85 ? -9.272 6.043 6.274 1.00 90.88 85 MET A C 1
ATOM 599 O O . MET A 1 85 ? -9.747 5.153 6.986 1.00 90.88 85 MET A O 1
ATOM 603 N N . THR A 1 86 ? -9.034 7.273 6.725 1.00 89.75 86 THR A N 1
ATOM 604 C CA . THR A 1 86 ? -9.291 7.685 8.110 1.00 89.75 86 THR A CA 1
ATOM 605 C C . THR A 1 86 ? -10.658 8.353 8.299 1.00 89.75 86 THR A C 1
ATOM 607 O O . THR A 1 86 ? -11.277 8.177 9.350 1.00 89.75 86 THR A O 1
ATOM 610 N N . GLU A 1 87 ? -11.190 9.047 7.286 1.00 88.06 87 GLU A N 1
ATOM 611 C CA . GLU A 1 87 ? -12.430 9.831 7.411 1.00 88.06 87 GLU A CA 1
ATOM 612 C C . GLU A 1 87 ? -13.684 9.197 6.773 1.00 88.06 87 GLU A C 1
ATOM 614 O O . GLU A 1 87 ? -14.804 9.495 7.215 1.00 88.06 87 GLU A O 1
ATOM 619 N N . GLN A 1 88 ? -13.535 8.313 5.778 1.00 86.69 88 GLN A N 1
ATOM 620 C CA . GLN A 1 88 ? -14.639 7.706 5.014 1.00 86.69 88 GLN A CA 1
ATOM 621 C C . GLN A 1 88 ? -14.872 6.225 5.354 1.00 86.69 88 GLN A C 1
ATOM 623 O O . GLN A 1 88 ? -14.051 5.567 5.984 1.00 86.69 88 GLN A O 1
ATOM 628 N N . ILE A 1 89 ? -16.010 5.674 4.923 1.00 79.62 89 ILE A N 1
ATOM 629 C CA . ILE A 1 89 ? -16.334 4.241 5.042 1.00 79.62 89 ILE A CA 1
ATOM 630 C C . ILE A 1 89 ? -16.167 3.593 3.659 1.00 79.62 89 ILE A C 1
ATOM 632 O O . ILE A 1 89 ? -16.633 4.158 2.673 1.00 79.62 89 ILE A O 1
ATOM 636 N N . LYS A 1 90 ? -15.555 2.400 3.589 1.00 85.38 90 LYS A N 1
ATOM 637 C CA . LYS A 1 90 ? -15.215 1.675 2.341 1.00 85.38 90 LYS A CA 1
ATOM 638 C C . LYS A 1 90 ? -14.158 2.368 1.469 1.00 85.38 90 LYS A C 1
ATOM 640 O O . LYS A 1 90 ? -14.148 2.196 0.253 1.00 85.38 90 LYS A O 1
ATOM 645 N N . ALA A 1 91 ? -13.235 3.109 2.080 1.00 89.88 91 ALA A N 1
ATOM 646 C CA . ALA A 1 91 ? -12.175 3.814 1.353 1.00 89.88 91 ALA A CA 1
ATOM 647 C C . ALA A 1 91 ? -11.277 2.876 0.520 1.00 89.88 91 ALA A C 1
ATOM 649 O O . ALA A 1 91 ? -10.751 3.283 -0.513 1.00 89.88 91 ALA A O 1
ATOM 650 N N . VAL A 1 92 ? -11.147 1.610 0.935 1.00 92.19 92 VAL A N 1
ATOM 651 C CA . VAL A 1 92 ? -10.354 0.597 0.222 1.00 92.19 92 VAL A CA 1
ATOM 652 C C . VAL A 1 92 ? -10.910 0.299 -1.171 1.00 92.19 92 VAL A C 1
ATOM 654 O O . VAL A 1 92 ? -10.114 0.179 -2.089 1.00 92.19 92 VAL A O 1
ATOM 657 N N . GLN A 1 93 ? -12.235 0.288 -1.376 1.00 91.38 93 GLN A N 1
ATOM 658 C CA . GLN A 1 93 ? -12.810 0.149 -2.726 1.00 91.38 93 GLN A CA 1
ATOM 659 C C . GLN A 1 93 ? -12.447 1.331 -3.637 1.00 91.38 93 GLN A C 1
ATOM 661 O O . GLN A 1 93 ? -12.237 1.149 -4.832 1.00 91.38 93 GLN A O 1
ATOM 666 N N . THR A 1 94 ? -12.353 2.546 -3.087 1.00 92.50 94 THR A N 1
ATOM 667 C CA . THR A 1 94 ? -11.905 3.719 -3.851 1.00 92.50 94 THR A CA 1
ATOM 668 C C . THR A 1 94 ? -10.431 3.587 -4.232 1.00 92.50 94 THR A C 1
ATOM 670 O O . THR A 1 94 ? -10.076 3.849 -5.376 1.00 92.50 94 THR A O 1
ATOM 673 N N . LEU A 1 95 ? -9.580 3.139 -3.304 1.00 93.69 95 LEU A N 1
ATOM 674 C CA . LEU A 1 95 ? -8.158 2.899 -3.564 1.00 93.69 95 LEU A CA 1
ATOM 675 C C . LEU A 1 95 ? -7.939 1.766 -4.580 1.00 93.69 95 LEU A C 1
ATOM 677 O O . LEU A 1 95 ? -7.152 1.925 -5.505 1.00 93.69 95 LEU A O 1
ATOM 681 N N . GLU A 1 96 ? -8.673 0.662 -4.455 1.00 92.56 96 GLU A N 1
ATOM 682 C CA . GLU A 1 96 ? -8.702 -0.438 -5.425 1.00 92.56 96 GLU A CA 1
ATOM 683 C C . GLU A 1 96 ? -9.085 0.079 -6.819 1.00 92.56 96 GLU A C 1
ATOM 685 O O . GLU A 1 96 ? -8.324 -0.103 -7.767 1.00 92.56 96 GLU A O 1
ATOM 690 N N . SER A 1 97 ? -10.171 0.855 -6.926 1.00 92.00 97 SER A N 1
ATOM 691 C CA . SER A 1 97 ? -10.590 1.470 -8.192 1.00 92.00 97 SER A CA 1
ATOM 692 C C . SER A 1 97 ? -9.537 2.420 -8.782 1.00 92.00 97 SER A C 1
ATOM 694 O O . SER A 1 97 ? -9.362 2.443 -9.998 1.00 92.00 97 SER A O 1
ATOM 696 N N . ILE A 1 98 ? -8.806 3.176 -7.952 1.00 90.69 98 ILE A N 1
ATOM 697 C CA . ILE A 1 98 ? -7.695 4.031 -8.403 1.00 90.69 98 ILE A CA 1
ATOM 698 C C . ILE A 1 98 ? -6.540 3.183 -8.954 1.00 90.69 98 ILE A C 1
ATOM 700 O O . ILE A 1 98 ? -5.992 3.510 -10.005 1.00 90.69 98 ILE A O 1
ATOM 704 N N . LEU A 1 99 ? -6.186 2.085 -8.280 1.00 91.06 99 LEU A N 1
ATOM 705 C CA . LEU A 1 99 ? -5.118 1.171 -8.704 1.00 91.06 99 LEU A CA 1
ATOM 706 C C . LEU A 1 99 ? -5.482 0.373 -9.970 1.00 91.06 99 LEU A C 1
ATOM 708 O O . LEU A 1 99 ? -4.586 -0.068 -10.691 1.00 91.06 99 LEU A O 1
ATOM 712 N N . GLU A 1 100 ? -6.775 0.204 -10.254 1.00 89.25 100 GLU A N 1
ATOM 713 C CA . GLU A 1 100 ? -7.311 -0.448 -11.456 1.00 89.25 100 GLU A CA 1
ATOM 714 C C . GLU A 1 100 ? -7.469 0.485 -12.671 1.00 89.25 100 GLU A C 1
ATOM 716 O O . GLU A 1 100 ? -7.696 -0.001 -13.782 1.00 89.25 100 GLU A O 1
ATOM 721 N N . MET A 1 101 ? -7.296 1.807 -12.520 1.00 87.88 101 MET A N 1
ATOM 722 C CA . MET A 1 101 ? -7.277 2.756 -13.646 1.00 87.88 101 MET A CA 1
ATOM 723 C C . MET A 1 101 ? -5.966 2.662 -14.446 1.00 87.88 101 MET A C 1
ATOM 725 O O . MET A 1 101 ? -5.093 3.528 -14.395 1.00 87.88 101 MET A O 1
ATOM 729 N N . ILE A 1 102 ? -5.840 1.574 -15.202 1.00 80.38 102 ILE A N 1
ATOM 730 C CA . ILE A 1 102 ? -4.632 1.172 -15.925 1.00 80.38 102 ILE A CA 1
ATOM 731 C C . ILE A 1 102 ? -4.670 1.682 -17.379 1.00 80.38 102 ILE A C 1
ATOM 733 O O . ILE A 1 102 ? -5.659 1.450 -18.081 1.00 80.38 102 ILE A O 1
ATOM 737 N N . PRO A 1 103 ? -3.606 2.330 -17.896 1.00 81.75 103 PRO A N 1
ATOM 738 C CA . PRO A 1 103 ? -3.546 2.716 -19.304 1.00 81.75 103 PRO A CA 1
ATOM 739 C C . PRO A 1 103 ? -3.380 1.490 -20.218 1.00 81.75 103 PRO A C 1
ATOM 741 O O . PRO A 1 103 ? -2.500 0.662 -20.002 1.00 81.75 103 PRO A O 1
ATOM 744 N N . LEU A 1 104 ? -4.162 1.427 -21.303 1.00 77.06 104 LEU A N 1
ATOM 745 C CA . LEU A 1 104 ? -4.256 0.279 -22.233 1.00 77.06 104 LEU A CA 1
ATOM 746 C C . LEU A 1 104 ? -2.947 -0.150 -22.933 1.00 77.06 104 LEU A C 1
ATOM 748 O O . LEU A 1 104 ? -2.934 -1.173 -23.612 1.00 77.06 104 LEU A O 1
ATOM 752 N N . TYR A 1 105 ? -1.877 0.638 -22.819 1.00 80.25 105 TYR A N 1
ATOM 753 C CA . TYR A 1 105 ? -0.608 0.450 -23.535 1.00 80.25 105 TYR A CA 1
ATOM 754 C C . TYR A 1 105 ? 0.584 0.183 -22.600 1.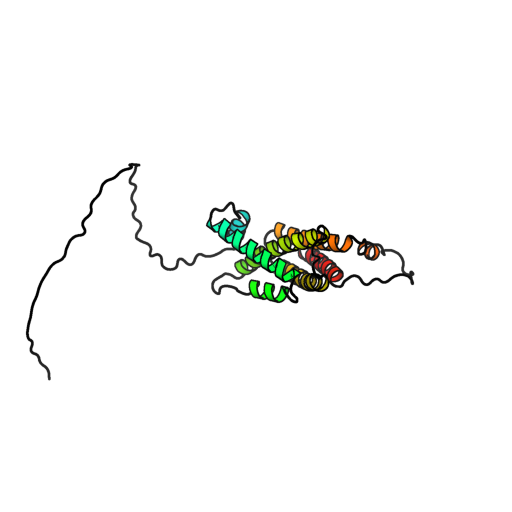00 80.25 105 TYR A C 1
ATOM 756 O O . TYR A 1 105 ? 1.729 0.256 -23.040 1.00 80.25 105 TYR A O 1
ATOM 764 N N . VAL A 1 106 ? 0.331 -0.078 -21.313 1.00 84.38 106 VAL A N 1
ATOM 765 C CA . VAL A 1 106 ? 1.369 -0.378 -20.316 1.00 84.38 106 VAL A CA 1
ATOM 766 C C . VAL A 1 106 ? 1.424 -1.882 -20.069 1.00 84.38 106 VAL A C 1
ATOM 768 O O . VAL A 1 106 ? 0.395 -2.547 -19.971 1.00 84.38 106 VAL A O 1
ATOM 771 N N . ASP A 1 107 ? 2.640 -2.411 -19.972 1.00 88.56 107 ASP A N 1
ATOM 772 C CA . ASP A 1 107 ? 2.893 -3.816 -19.671 1.00 88.56 107 ASP A CA 1
ATOM 773 C C . ASP A 1 107 ? 2.370 -4.210 -18.265 1.00 88.56 107 ASP A C 1
ATOM 775 O O . ASP A 1 107 ? 2.557 -3.444 -17.311 1.00 88.56 107 ASP A O 1
ATOM 779 N N . PRO A 1 108 ? 1.720 -5.379 -18.094 1.00 87.25 108 PRO A N 1
ATOM 780 C CA . PRO A 1 108 ? 1.133 -5.780 -16.815 1.00 87.25 108 PRO A CA 1
ATOM 781 C C . PRO A 1 108 ? 2.143 -5.935 -15.666 1.00 87.25 108 PRO A C 1
ATOM 783 O O . PRO A 1 108 ? 1.765 -5.700 -14.518 1.00 87.25 108 PRO A O 1
ATOM 786 N N . GLU A 1 109 ? 3.416 -6.263 -15.922 1.00 89.19 109 GLU A N 1
ATOM 787 C CA . GLU A 1 109 ? 4.434 -6.307 -14.861 1.00 89.19 109 GLU A CA 1
ATOM 788 C C . GLU A 1 109 ? 4.739 -4.890 -14.355 1.00 89.19 109 GLU A C 1
ATOM 790 O O . GLU A 1 109 ? 4.815 -4.652 -13.148 1.00 89.19 109 GLU A O 1
ATOM 795 N N . CYS A 1 110 ? 4.825 -3.914 -15.267 1.00 90.38 110 CYS A N 1
ATOM 796 C CA . CYS A 1 110 ? 4.983 -2.500 -14.910 1.00 90.38 110 CYS A CA 1
ATOM 797 C C . CYS A 1 110 ? 3.807 -1.984 -14.071 1.00 90.38 110 CYS A C 1
ATOM 799 O O . CYS A 1 110 ? 4.014 -1.223 -13.126 1.00 90.38 110 CYS A O 1
ATOM 801 N N . VAL A 1 111 ? 2.582 -2.413 -14.389 1.00 91.50 111 VAL A N 1
ATOM 802 C CA . VAL A 1 111 ? 1.374 -2.069 -13.623 1.00 91.50 111 VAL A CA 1
ATOM 803 C C . VAL A 1 111 ? 1.444 -2.617 -12.200 1.00 91.50 111 VAL A C 1
ATOM 805 O O . VAL A 1 111 ? 1.207 -1.873 -11.250 1.00 91.50 111 VAL A O 1
ATOM 808 N N . ILE A 1 112 ? 1.790 -3.896 -12.039 1.00 92.19 112 ILE A N 1
ATOM 809 C CA . ILE A 1 112 ? 1.882 -4.553 -10.728 1.00 92.19 112 ILE A CA 1
ATOM 810 C C . ILE A 1 112 ? 2.940 -3.868 -9.848 1.00 92.19 112 ILE A C 1
ATOM 812 O O . ILE A 1 112 ? 2.667 -3.556 -8.687 1.00 92.19 112 ILE A O 1
ATOM 816 N N . VAL A 1 113 ? 4.109 -3.539 -10.409 1.00 92.75 113 VAL A N 1
ATOM 817 C CA . VAL A 1 113 ? 5.161 -2.800 -9.688 1.00 92.75 113 VAL A CA 1
ATOM 818 C C . VAL A 1 113 ? 4.719 -1.374 -9.341 1.00 92.75 113 VAL A C 1
ATOM 820 O O . VAL A 1 113 ? 4.909 -0.936 -8.207 1.00 92.75 113 VAL A O 1
ATOM 823 N N . PHE A 1 114 ? 4.060 -0.659 -10.258 1.00 92.44 114 PHE A N 1
ATOM 824 C CA . PHE A 1 114 ? 3.515 0.676 -9.982 1.00 92.44 114 PHE A CA 1
ATOM 825 C C . PHE A 1 114 ? 2.471 0.664 -8.851 1.00 92.44 114 PHE A C 1
ATOM 827 O O . PHE A 1 114 ? 2.502 1.526 -7.972 1.00 92.44 114 PHE A O 1
ATOM 834 N N . GLN A 1 115 ? 1.591 -0.343 -8.808 1.00 93.44 115 GLN A N 1
ATOM 835 C CA . GLN A 1 115 ? 0.651 -0.521 -7.696 1.00 93.44 115 GLN A CA 1
ATOM 836 C C . GLN A 1 115 ? 1.384 -0.700 -6.357 1.00 93.44 115 GLN A C 1
ATOM 838 O O . GLN A 1 115 ? 0.964 -0.116 -5.357 1.00 93.44 115 GLN A O 1
ATOM 843 N N . GLY A 1 116 ? 2.503 -1.432 -6.334 1.00 93.25 116 GLY A N 1
ATOM 844 C CA . GLY A 1 116 ? 3.373 -1.550 -5.159 1.00 93.25 116 GLY A CA 1
ATOM 845 C C . GLY A 1 116 ? 3.967 -0.212 -4.706 1.00 93.25 116 GLY A C 1
ATOM 846 O O . GLY A 1 116 ? 3.929 0.102 -3.515 1.00 93.25 116 GLY A O 1
ATOM 847 N N . LEU A 1 117 ? 4.438 0.622 -5.641 1.00 92.62 117 LEU A N 1
ATOM 848 C CA . LEU A 1 117 ? 4.954 1.970 -5.345 1.00 92.62 117 LEU A CA 1
ATOM 849 C C . LEU A 1 117 ? 3.881 2.894 -4.743 1.00 92.62 117 LEU A C 1
ATOM 851 O O . LEU A 1 117 ? 4.156 3.626 -3.788 1.00 92.62 117 LEU A O 1
ATOM 855 N N . CYS A 1 118 ? 2.650 2.834 -5.258 1.00 93.81 118 CYS A N 1
ATOM 856 C CA . CYS A 1 118 ? 1.508 3.561 -4.700 1.00 93.81 118 CYS A CA 1
ATOM 857 C C . CYS A 1 118 ? 1.160 3.063 -3.289 1.00 93.81 118 CYS A C 1
ATOM 859 O O . CYS A 1 118 ? 1.115 3.853 -2.346 1.00 93.81 118 CYS A O 1
ATOM 861 N N . LEU A 1 119 ? 0.976 1.749 -3.115 1.00 95.00 119 LEU A N 1
ATOM 862 C CA . LEU A 1 119 ? 0.647 1.139 -1.821 1.00 95.00 119 LEU A CA 1
ATOM 863 C C . LEU A 1 119 ? 1.724 1.408 -0.764 1.00 95.00 119 LEU A C 1
ATOM 865 O O . LEU A 1 119 ? 1.393 1.694 0.385 1.00 95.00 119 LEU A O 1
ATOM 869 N N . SER A 1 120 ? 3.003 1.402 -1.154 1.00 94.25 120 SER A N 1
ATOM 870 C CA . SER A 1 120 ? 4.117 1.755 -0.271 1.00 94.25 120 SER A CA 1
ATOM 871 C C . SER A 1 120 ? 4.008 3.168 0.298 1.00 94.25 120 SER A C 1
ATOM 873 O O . SER A 1 120 ? 4.395 3.385 1.447 1.00 94.25 120 SER A O 1
ATOM 875 N N . ARG A 1 121 ? 3.535 4.137 -0.493 1.00 94.81 121 ARG A N 1
ATOM 876 C CA . ARG A 1 121 ? 3.320 5.505 -0.013 1.00 94.81 121 ARG A CA 1
ATOM 877 C C . ARG A 1 121 ? 2.082 5.575 0.873 1.00 94.81 121 ARG A C 1
ATOM 879 O O . ARG A 1 121 ? 2.167 6.135 1.961 1.00 94.81 121 ARG A O 1
ATOM 886 N N . VAL A 1 122 ? 0.973 4.950 0.463 1.00 95.88 122 VAL A N 1
ATOM 887 C CA . VAL A 1 122 ? -0.272 4.921 1.256 1.00 95.88 122 VAL A CA 1
ATOM 888 C C . VAL A 1 122 ? -0.030 4.332 2.649 1.00 95.88 122 VAL A C 1
ATOM 890 O O . VAL A 1 122 ? -0.471 4.932 3.623 1.00 95.88 122 VAL A O 1
ATOM 893 N N . MET A 1 123 ? 0.719 3.227 2.768 1.00 95.31 123 MET A N 1
ATOM 894 C CA . MET A 1 123 ? 1.106 2.653 4.069 1.00 95.31 123 MET A CA 1
ATOM 895 C C . MET A 1 123 ? 1.822 3.677 4.958 1.00 95.31 123 MET A C 1
ATOM 897 O O . MET A 1 123 ? 1.393 3.911 6.082 1.00 95.31 123 MET A O 1
ATOM 901 N N . ASN A 1 124 ? 2.856 4.339 4.434 1.00 94.69 124 ASN A N 1
ATOM 902 C CA . ASN A 1 124 ? 3.667 5.319 5.162 1.00 94.69 124 ASN A CA 1
ATOM 903 C C . ASN A 1 124 ? 2.850 6.553 5.608 1.00 94.69 124 ASN A C 1
ATOM 905 O O . ASN A 1 124 ? 2.962 6.998 6.749 1.00 94.69 124 ASN A O 1
ATOM 909 N N . TYR A 1 125 ? 1.991 7.099 4.739 1.00 94.44 125 TYR A N 1
ATOM 910 C CA . TYR A 1 125 ? 1.113 8.225 5.093 1.00 94.44 125 TYR A CA 1
ATOM 911 C C . TYR A 1 125 ? 0.035 7.828 6.114 1.00 94.44 125 TYR A C 1
ATOM 913 O O . TYR A 1 125 ? -0.213 8.572 7.065 1.00 94.44 125 TYR A O 1
ATOM 921 N N . LEU A 1 126 ? -0.572 6.648 5.957 1.00 93.75 126 LEU A N 1
ATOM 922 C CA . LEU A 1 126 ? -1.579 6.126 6.880 1.00 93.75 126 LEU A CA 1
ATOM 923 C C . LEU A 1 126 ? -0.988 5.828 8.263 1.00 93.75 126 LEU A C 1
ATOM 925 O O . LEU A 1 126 ? -1.584 6.204 9.267 1.00 93.75 126 LEU A O 1
ATOM 929 N N . GLU A 1 127 ? 0.186 5.198 8.319 1.00 92.44 127 GLU A N 1
ATOM 930 C CA . GLU A 1 127 ? 0.904 4.905 9.561 1.00 92.44 127 GLU A CA 1
ATOM 931 C C . GLU A 1 127 ? 1.201 6.182 10.343 1.00 92.44 127 GLU A C 1
ATOM 933 O O . GLU A 1 127 ? 0.776 6.308 11.489 1.00 92.44 127 GLU A O 1
ATOM 938 N N . ARG A 1 128 ? 1.831 7.175 9.700 1.00 91.00 128 ARG A N 1
ATOM 939 C CA . ARG A 1 128 ? 2.109 8.483 10.316 1.00 91.00 128 ARG A CA 1
ATOM 940 C C . ARG A 1 128 ? 0.845 9.140 10.864 1.00 91.00 128 ARG A C 1
ATOM 942 O O . ARG A 1 128 ? 0.892 9.744 11.930 1.00 91.00 128 ARG A O 1
ATOM 949 N N . ARG A 1 129 ? -0.279 9.035 10.146 1.00 88.56 129 ARG A N 1
ATOM 950 C CA . ARG A 1 129 ? -1.555 9.637 10.556 1.00 88.56 129 ARG A CA 1
ATOM 951 C C . ARG A 1 129 ? -2.193 8.897 11.736 1.00 88.56 129 ARG A C 1
ATOM 953 O O . ARG A 1 129 ? -2.714 9.562 12.621 1.00 88.56 129 ARG A O 1
ATOM 960 N N . LEU A 1 130 ? -2.116 7.565 11.777 1.00 87.38 130 LEU A N 1
ATOM 961 C CA . LEU A 1 130 ? -2.630 6.746 12.884 1.00 87.38 130 LEU A CA 1
ATOM 962 C C . LEU A 1 130 ? -1.757 6.833 14.146 1.00 87.38 130 LEU A C 1
ATOM 964 O O . LEU A 1 130 ? -2.295 6.867 15.246 1.00 87.38 130 LEU A O 1
ATOM 968 N N . VAL A 1 131 ? -0.430 6.907 14.003 1.00 85.50 131 VAL A N 1
ATOM 969 C CA . VAL A 1 131 ? 0.489 7.134 15.132 1.00 85.50 131 VAL A CA 1
ATOM 970 C C . VAL A 1 131 ? 0.288 8.536 15.707 1.00 85.50 131 VAL A C 1
ATOM 972 O O . VAL A 1 131 ? 0.145 8.679 16.916 1.00 85.50 131 VAL A O 1
ATOM 975 N N . ARG A 1 132 ? 0.184 9.564 14.853 1.00 84.25 132 ARG A N 1
ATOM 976 C CA . ARG A 1 132 ? -0.054 10.942 15.304 1.00 84.25 132 ARG A CA 1
ATOM 977 C C . ARG A 1 132 ? -1.421 11.125 15.977 1.00 84.25 132 ARG A C 1
ATOM 979 O O . ARG A 1 132 ? -1.495 11.853 16.952 1.00 84.25 132 ARG A O 1
ATOM 986 N N . ASP A 1 133 ? -2.475 10.444 15.520 1.00 81.00 133 ASP A N 1
ATOM 987 C CA . ASP A 1 133 ? -3.807 10.449 16.167 1.00 81.00 133 ASP A CA 1
ATOM 988 C C . ASP A 1 133 ? -3.811 9.860 17.594 1.00 81.00 133 ASP A C 1
ATOM 990 O O . ASP A 1 133 ? -4.677 10.175 18.409 1.00 81.00 133 ASP A O 1
ATOM 994 N N . ASP A 1 134 ? -2.841 8.998 17.904 1.00 76.44 134 ASP A N 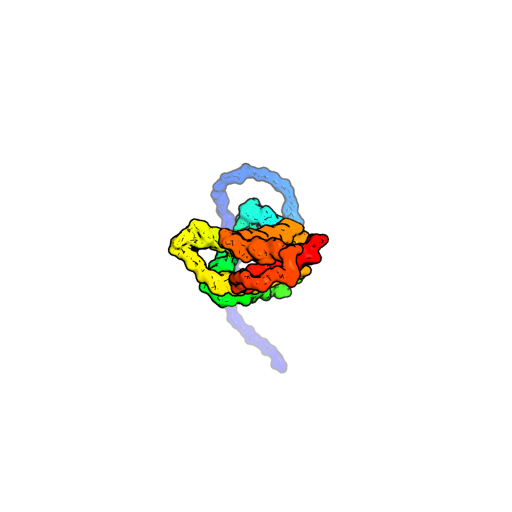1
ATOM 995 C CA . ASP A 1 134 ? -2.647 8.419 19.236 1.00 76.44 134 ASP A CA 1
ATOM 996 C C . ASP A 1 134 ? -1.729 9.282 20.129 1.00 76.44 134 ASP A C 1
ATOM 998 O O . ASP A 1 134 ? -1.828 9.224 21.354 1.00 76.44 134 ASP A O 1
ATOM 1002 N N . GLU A 1 135 ? -0.871 10.115 19.529 1.00 75.94 135 GLU A N 1
ATOM 1003 C CA . GLU A 1 135 ? 0.007 11.068 20.227 1.00 75.94 135 GLU A CA 1
ATOM 1004 C C . GLU A 1 135 ? -0.643 12.450 20.461 1.00 75.94 135 GLU A C 1
ATOM 1006 O O . GLU A 1 135 ? -0.372 13.089 21.480 1.00 75.94 135 GLU A O 1
ATOM 1011 N N . GLU A 1 136 ? -1.507 12.916 19.552 1.00 72.75 136 GLU A N 1
ATOM 1012 C CA . GLU A 1 136 ? -2.147 14.240 19.572 1.00 72.75 136 GLU A CA 1
ATOM 1013 C C . GLU A 1 136 ? -3.628 14.151 19.998 1.00 72.75 136 GLU A C 1
ATOM 1015 O O . GLU A 1 136 ? -4.483 13.637 19.282 1.00 72.75 136 GLU A O 1
ATOM 1020 N N . ASP A 1 137 ? -3.966 14.714 21.164 1.00 57.31 137 ASP A N 1
ATOM 1021 C CA . ASP A 1 137 ? -5.293 14.571 21.798 1.00 57.31 137 ASP A CA 1
ATOM 1022 C C . ASP A 1 137 ? -6.401 15.482 21.191 1.00 57.31 137 ASP A C 1
ATOM 1024 O O . ASP A 1 137 ? -7.535 15.483 21.670 1.00 57.31 137 ASP A O 1
ATOM 1028 N N . ASP A 1 138 ? -6.090 16.259 20.142 1.00 61.84 138 ASP A N 1
ATOM 1029 C CA . ASP A 1 138 ? -6.927 17.351 19.600 1.00 61.84 138 ASP A CA 1
ATOM 1030 C C . ASP A 1 138 ? -8.216 16.877 18.894 1.00 61.84 138 ASP A C 1
ATOM 1032 O O . ASP A 1 138 ? -9.325 17.297 19.239 1.00 61.84 138 ASP A O 1
ATOM 1036 N N . LYS A 1 139 ? -8.096 16.034 17.856 1.00 69.44 139 LYS A N 1
ATOM 1037 C CA . LYS A 1 139 ? -9.223 15.612 16.996 1.00 69.44 139 LYS A CA 1
ATOM 1038 C C . LYS A 1 139 ? -9.109 14.132 16.632 1.00 69.44 139 LYS A C 1
ATOM 1040 O O . LYS A 1 139 ? -8.778 13.792 15.497 1.00 69.44 139 LYS A O 1
ATOM 1045 N N . LYS A 1 140 ? -9.471 13.275 17.588 1.00 77.50 140 LYS A N 1
ATOM 1046 C CA . LYS A 1 140 ? -9.418 11.816 17.427 1.00 77.50 140 LYS A CA 1
ATOM 1047 C C . LYS A 1 140 ? -10.191 11.315 16.211 1.00 77.50 140 LYS A C 1
ATOM 1049 O O . LYS A 1 140 ? -11.366 11.652 16.023 1.00 77.50 140 LYS A O 1
ATOM 1054 N N . LEU A 1 141 ? -9.545 10.473 15.410 1.00 80.62 141 LEU A N 1
ATOM 1055 C CA . LEU A 1 141 ? -10.154 9.806 14.269 1.00 80.62 141 LEU A CA 1
ATOM 1056 C C . LEU A 1 141 ? -11.231 8.812 14.730 1.00 80.62 141 LEU A C 1
ATOM 1058 O O . LEU A 1 141 ? -11.156 8.187 15.790 1.00 80.62 141 LEU A O 1
ATOM 1062 N N . ASP A 1 142 ? -12.258 8.620 13.899 1.00 82.31 142 ASP A N 1
ATOM 1063 C CA . ASP A 1 142 ? -13.319 7.658 14.201 1.00 82.31 142 ASP A CA 1
ATOM 1064 C C . ASP A 1 142 ? -12.789 6.227 14.054 1.00 82.31 142 ASP A C 1
ATOM 1066 O O . ASP A 1 142 ? -12.720 5.675 12.948 1.00 82.31 142 ASP A O 1
ATOM 1070 N N . LYS A 1 143 ? -12.460 5.608 15.197 1.00 83.06 143 LYS A N 1
ATOM 1071 C CA . LYS A 1 143 ? -11.945 4.236 15.270 1.00 83.06 143 LYS A CA 1
ATOM 1072 C C . LYS A 1 143 ? -12.786 3.236 14.484 1.00 83.06 143 LYS A C 1
ATOM 1074 O O . LYS A 1 143 ? -12.218 2.297 13.933 1.00 83.06 143 LYS A O 1
ATOM 1079 N N . ARG A 1 144 ? -14.111 3.403 14.368 1.00 82.19 144 ARG A N 1
ATOM 1080 C CA . ARG A 1 144 ? -14.952 2.460 13.604 1.00 82.19 144 ARG A CA 1
ATOM 1081 C C . ARG A 1 144 ? -14.683 2.529 12.103 1.00 82.19 144 ARG A C 1
ATOM 1083 O O . ARG A 1 144 ? -14.731 1.496 11.437 1.00 82.19 144 ARG A O 1
ATOM 1090 N N . LYS A 1 145 ? -14.392 3.719 11.574 1.00 86.75 145 LYS A N 1
ATOM 1091 C CA . LYS A 1 145 ? -14.103 3.919 10.150 1.00 86.75 145 LYS A CA 1
ATOM 1092 C C . LYS A 1 145 ? -12.725 3.384 9.799 1.00 86.75 145 LYS A C 1
ATOM 1094 O O . LYS A 1 145 ? -12.624 2.477 8.971 1.00 86.75 145 LYS A O 1
ATOM 1099 N N . TRP A 1 146 ? -11.686 3.890 10.469 1.00 88.44 146 TRP A N 1
ATOM 1100 C CA . TRP A 1 146 ? -10.318 3.533 10.110 1.00 88.44 146 TRP A CA 1
ATOM 1101 C C . TRP A 1 146 ? -10.024 2.059 10.374 1.00 88.44 146 TRP A C 1
ATOM 1103 O O . TRP A 1 146 ? -9.418 1.431 9.517 1.00 88.44 146 TRP A O 1
ATOM 1113 N N . SER A 1 147 ? -10.528 1.454 11.459 1.00 86.88 147 SER A N 1
ATOM 1114 C CA . SER A 1 147 ? -10.292 0.020 11.712 1.00 86.88 147 SER A CA 1
ATOM 1115 C C . SER A 1 147 ? -10.947 -0.901 10.676 1.00 86.88 147 SER A C 1
ATOM 1117 O O . SER A 1 147 ? -10.347 -1.901 10.289 1.00 86.88 147 SER A O 1
ATOM 1119 N N . THR A 1 148 ? -12.134 -0.546 10.172 1.00 89.12 148 THR A N 1
ATOM 1120 C CA . THR A 1 148 ? -12.812 -1.310 9.108 1.00 89.12 148 THR A CA 1
ATOM 1121 C C . THR A 1 148 ? -12.079 -1.178 7.770 1.00 89.12 148 THR A C 1
ATOM 1123 O O . THR A 1 148 ? -11.920 -2.163 7.053 1.00 89.12 148 THR A O 1
ATOM 1126 N N . ASN A 1 149 ? -11.604 0.026 7.426 1.00 92.06 149 ASN A N 1
ATOM 1127 C CA . ASN A 1 149 ? -10.799 0.225 6.217 1.00 92.06 149 ASN A CA 1
ATOM 1128 C C . ASN A 1 149 ? -9.432 -0.470 6.338 1.00 92.06 149 ASN A C 1
ATOM 1130 O O . ASN A 1 149 ? -8.961 -1.062 5.377 1.00 92.06 149 ASN A O 1
ATOM 1134 N N . LEU A 1 150 ? -8.809 -0.428 7.514 1.00 90.75 150 LEU A N 1
ATOM 1135 C CA . LEU A 1 150 ? -7.513 -1.037 7.803 1.00 90.75 150 LEU A CA 1
ATOM 1136 C C . LEU A 1 150 ? -7.542 -2.567 7.672 1.00 90.75 150 LEU A C 1
ATOM 1138 O O . LEU A 1 150 ? -6.636 -3.126 7.069 1.00 90.75 150 LEU A O 1
ATOM 1142 N N . ASP A 1 151 ? -8.597 -3.234 8.152 1.00 89.62 151 ASP A N 1
ATOM 1143 C CA . ASP A 1 151 ? -8.820 -4.676 7.947 1.00 89.62 151 ASP A CA 1
ATOM 1144 C C . ASP A 1 151 ? -8.768 -5.049 6.450 1.00 89.62 151 ASP A C 1
ATOM 1146 O O . ASP A 1 151 ? -7.931 -5.849 6.017 1.00 89.62 151 ASP A O 1
ATOM 1150 N N . ALA A 1 152 ? -9.596 -4.386 5.634 1.00 91.69 152 ALA A N 1
ATOM 1151 C CA . ALA A 1 152 ? -9.635 -4.604 4.189 1.00 91.69 152 ALA A CA 1
ATOM 1152 C C . ALA A 1 152 ? -8.321 -4.205 3.483 1.00 91.69 152 ALA A C 1
ATOM 1154 O O . ALA A 1 152 ? -7.906 -4.858 2.526 1.00 91.69 152 ALA A O 1
ATOM 1155 N N . PHE A 1 153 ? -7.636 -3.165 3.965 1.00 93.56 153 PHE A N 1
ATOM 1156 C CA . PHE A 1 153 ? -6.358 -2.707 3.417 1.00 93.56 153 PHE A CA 1
ATOM 1157 C C . PHE A 1 153 ? -5.229 -3.704 3.681 1.00 93.56 153 PHE A C 1
ATOM 1159 O O . PHE A 1 153 ? -4.475 -4.019 2.765 1.00 93.56 153 PHE A O 1
ATOM 1166 N N . CYS A 1 154 ? -5.143 -4.267 4.890 1.00 91.94 154 CYS A N 1
ATOM 1167 C CA . CYS A 1 154 ? -4.162 -5.299 5.222 1.00 91.94 154 CYS A CA 1
ATOM 1168 C C . CYS A 1 154 ? -4.340 -6.563 4.370 1.00 91.94 154 CYS A C 1
ATOM 1170 O O . CYS A 1 154 ? -3.344 -7.156 3.960 1.00 91.94 154 CYS A O 1
ATOM 1172 N N . TRP A 1 155 ? -5.582 -6.945 4.050 1.00 91.62 155 TRP A N 1
ATOM 1173 C CA . TRP A 1 155 ? -5.853 -7.986 3.052 1.00 91.62 155 TRP A CA 1
ATOM 1174 C C . TRP A 1 155 ? -5.327 -7.602 1.670 1.00 91.62 155 TRP A C 1
ATOM 1176 O O . TRP A 1 155 ? -4.519 -8.337 1.102 1.00 91.62 155 TRP A O 1
ATOM 1186 N N . MET A 1 156 ? -5.729 -6.434 1.159 1.00 93.69 156 MET A N 1
ATOM 1187 C CA . MET A 1 156 ? -5.334 -5.984 -0.176 1.00 93.69 156 MET A CA 1
ATOM 1188 C C . MET A 1 156 ? -3.811 -5.889 -0.329 1.00 93.69 156 MET A C 1
ATOM 1190 O O . MET A 1 156 ? -3.285 -6.354 -1.335 1.00 93.69 156 MET A O 1
ATOM 1194 N N . ILE A 1 157 ? -3.080 -5.328 0.643 1.00 93.69 157 ILE A N 1
ATOM 1195 C CA . ILE A 1 157 ? -1.617 -5.230 0.542 1.00 93.69 157 ILE A CA 1
ATOM 1196 C C . ILE A 1 157 ? -0.987 -6.623 0.494 1.00 93.69 157 ILE A C 1
ATOM 1198 O O . ILE A 1 157 ? -0.155 -6.867 -0.374 1.00 93.69 157 ILE A O 1
ATOM 1202 N N . VAL A 1 158 ? -1.371 -7.544 1.384 1.00 92.12 158 VAL A N 1
ATOM 1203 C CA . VAL A 1 158 ? -0.767 -8.889 1.428 1.00 92.12 158 VAL A CA 1
ATOM 1204 C C . VAL A 1 158 ? -1.075 -9.688 0.163 1.00 92.12 158 VAL A C 1
ATOM 1206 O O . VAL A 1 158 ? -0.202 -10.397 -0.339 1.00 92.12 158 VAL A O 1
ATOM 1209 N N . ASP A 1 159 ? -2.263 -9.518 -0.415 1.00 92.19 159 ASP A N 1
ATOM 1210 C CA . ASP A 1 159 ? -2.594 -10.117 -1.707 1.00 92.19 159 ASP A CA 1
ATOM 1211 C C . ASP A 1 159 ? -1.761 -9.489 -2.848 1.00 92.19 159 ASP A C 1
ATOM 1213 O O . ASP A 1 159 ? -1.310 -10.203 -3.742 1.00 92.19 159 ASP A O 1
ATOM 1217 N N . ARG A 1 160 ? -1.450 -8.184 -2.800 1.00 91.19 160 ARG A N 1
ATOM 1218 C CA . ARG A 1 160 ? -0.564 -7.515 -3.780 1.00 91.19 160 ARG A CA 1
ATOM 1219 C C . ARG A 1 160 ? 0.917 -7.882 -3.584 1.00 91.19 160 ARG A C 1
ATOM 1221 O O . ARG A 1 160 ? 1.626 -8.020 -4.578 1.00 91.19 160 ARG A O 1
ATOM 1228 N N . VAL A 1 161 ? 1.376 -8.123 -2.349 1.00 90.88 161 VAL A N 1
ATOM 1229 C CA . VAL A 1 161 ? 2.692 -8.735 -2.055 1.00 90.88 161 VAL A CA 1
ATOM 1230 C C . VAL A 1 161 ? 2.783 -10.109 -2.713 1.00 90.88 161 VAL A C 1
ATOM 1232 O O . VAL A 1 161 ? 3.733 -10.365 -3.447 1.00 90.88 161 VAL A O 1
ATOM 1235 N N . TYR A 1 162 ? 1.770 -10.960 -2.519 1.00 90.25 162 TYR A N 1
ATOM 1236 C CA . TYR A 1 162 ? 1.706 -12.289 -3.133 1.00 90.25 162 TYR A CA 1
ATOM 1237 C C . TYR A 1 162 ? 1.706 -12.239 -4.673 1.00 90.25 162 TYR A C 1
ATOM 1239 O O . TYR A 1 162 ? 2.344 -13.069 -5.315 1.00 90.25 162 TYR A O 1
ATOM 1247 N N . MET A 1 163 ? 1.055 -11.235 -5.273 1.00 90.56 163 MET A N 1
ATOM 1248 C CA . MET A 1 163 ? 1.068 -10.996 -6.727 1.00 90.56 163 MET A CA 1
ATOM 1249 C C . MET A 1 163 ? 2.378 -10.381 -7.259 1.00 90.56 163 MET A C 1
ATOM 1251 O O . MET A 1 163 ? 2.475 -10.118 -8.455 1.00 90.56 163 MET A O 1
ATOM 1255 N N . GLY A 1 164 ? 3.386 -10.139 -6.413 1.00 89.12 164 GLY A N 1
ATOM 1256 C CA . GLY A 1 164 ? 4.694 -9.629 -6.841 1.00 89.12 164 GLY A CA 1
ATOM 1257 C C . GLY A 1 164 ? 4.784 -8.108 -7.012 1.00 89.12 164 GLY A C 1
ATOM 1258 O O . GLY A 1 164 ? 5.711 -7.630 -7.661 1.00 89.12 164 GLY A O 1
ATOM 1259 N N . ALA A 1 165 ? 3.877 -7.326 -6.410 1.00 91.00 165 ALA A N 1
ATOM 1260 C CA . ALA A 1 165 ? 3.906 -5.856 -6.478 1.00 91.00 165 ALA A CA 1
ATOM 1261 C C . ALA A 1 165 ? 5.186 -5.224 -5.894 1.00 91.00 165 ALA A C 1
ATOM 1263 O O . ALA A 1 165 ? 5.525 -4.088 -6.222 1.00 91.00 165 ALA A O 1
ATOM 1264 N N . PHE A 1 166 ? 5.918 -5.960 -5.053 1.00 89.81 166 PHE A N 1
ATOM 1265 C CA . PHE A 1 166 ? 7.180 -5.534 -4.450 1.00 89.81 166 PHE A CA 1
ATOM 1266 C C . PHE A 1 166 ? 8.339 -6.399 -4.978 1.00 89.81 166 PHE A C 1
ATOM 1268 O O . PHE A 1 166 ? 8.690 -7.398 -4.351 1.00 89.81 166 PHE A O 1
ATOM 1275 N N . PRO A 1 167 ? 8.955 -6.037 -6.121 1.00 86.19 167 PRO A N 1
ATOM 1276 C CA . PRO A 1 167 ? 10.038 -6.817 -6.731 1.00 86.19 167 PRO A CA 1
ATOM 1277 C C . PRO A 1 167 ? 11.360 -6.735 -5.949 1.00 86.19 167 PRO A C 1
ATOM 1279 O O . PRO A 1 167 ? 12.264 -7.536 -6.177 1.00 86.19 167 PRO A O 1
ATOM 1282 N N . GLN A 1 168 ? 11.488 -5.768 -5.035 1.00 87.69 168 GLN A N 1
ATOM 1283 C CA . GLN A 1 168 ? 12.610 -5.651 -4.107 1.00 87.69 168 GLN A CA 1
ATOM 1284 C C . GLN A 1 168 ? 12.204 -6.117 -2.697 1.00 87.69 168 GLN A C 1
ATOM 1286 O O . GLN A 1 168 ? 11.112 -5.768 -2.233 1.00 87.69 168 GLN A O 1
ATOM 1291 N N . PRO A 1 169 ? 13.094 -6.803 -1.949 1.00 86.00 169 PRO A N 1
ATOM 1292 C CA . PRO A 1 169 ? 12.799 -7.266 -0.588 1.00 86.00 169 PRO A CA 1
ATOM 1293 C C . PRO A 1 169 ? 12.538 -6.111 0.392 1.00 86.00 169 PRO A C 1
ATOM 1295 O O . PRO A 1 169 ? 11.811 -6.278 1.366 1.00 86.00 169 PRO A O 1
ATOM 1298 N N . THR A 1 170 ? 13.069 -4.919 0.113 1.00 87.38 170 THR A N 1
ATOM 1299 C CA . THR A 1 170 ? 12.819 -3.673 0.857 1.00 87.38 170 THR A CA 1
ATOM 1300 C C . THR A 1 170 ? 11.332 -3.306 0.922 1.00 87.38 170 THR A C 1
ATOM 1302 O O . THR A 1 170 ? 10.858 -2.885 1.974 1.00 87.38 170 THR A O 1
ATOM 1305 N N . GLY A 1 171 ? 10.570 -3.503 -0.160 1.00 86.38 171 GLY A N 1
ATOM 1306 C CA . GLY A 1 171 ? 9.126 -3.234 -0.189 1.00 86.38 171 GLY A CA 1
ATOM 1307 C C . GLY A 1 171 ? 8.305 -4.248 0.616 1.00 86.38 171 GLY A C 1
ATOM 1308 O O . GLY A 1 171 ? 7.332 -3.888 1.284 1.00 86.38 171 GLY A O 1
ATOM 1309 N N . VAL A 1 172 ? 8.743 -5.510 0.620 1.00 89.38 172 VAL A N 1
ATOM 1310 C CA . VAL A 1 172 ? 8.158 -6.576 1.447 1.00 89.38 172 VAL A CA 1
ATOM 1311 C C . VAL A 1 172 ? 8.415 -6.313 2.932 1.00 89.38 172 VAL A C 1
ATOM 1313 O O . VAL A 1 172 ? 7.486 -6.373 3.736 1.00 89.38 172 VAL A O 1
ATOM 1316 N N . LEU A 1 173 ? 9.651 -5.956 3.299 1.00 90.12 173 LEU A N 1
ATOM 1317 C CA . LEU A 1 173 ? 10.006 -5.596 4.675 1.00 90.12 173 LEU A CA 1
ATOM 1318 C C . LEU A 1 173 ? 9.209 -4.381 5.160 1.00 90.12 173 LEU A C 1
ATOM 1320 O O . LEU A 1 173 ? 8.597 -4.463 6.217 1.00 90.12 173 LEU A O 1
ATOM 1324 N N . ARG A 1 174 ? 9.095 -3.323 4.348 1.00 90.25 174 ARG A N 1
ATOM 1325 C CA . ARG A 1 174 ? 8.267 -2.142 4.652 1.00 90.25 174 ARG A CA 1
ATOM 1326 C C . ARG A 1 174 ? 6.792 -2.488 4.891 1.00 90.25 174 ARG A C 1
ATOM 1328 O O . ARG A 1 174 ? 6.141 -1.882 5.736 1.00 90.25 174 ARG A O 1
ATOM 1335 N N . THR A 1 175 ? 6.261 -3.484 4.179 1.00 91.31 175 THR A N 1
ATOM 1336 C CA . THR A 1 175 ? 4.901 -3.996 4.426 1.00 91.31 175 THR A CA 1
ATOM 1337 C C . THR A 1 175 ? 4.791 -4.665 5.798 1.00 91.31 175 THR A C 1
ATOM 1339 O O . THR A 1 175 ? 3.813 -4.457 6.514 1.00 91.31 175 THR A O 1
ATOM 1342 N N . LEU A 1 176 ? 5.786 -5.463 6.190 1.00 90.00 176 LEU A N 1
ATOM 1343 C CA . LEU A 1 176 ? 5.814 -6.110 7.504 1.00 90.00 176 LEU A CA 1
ATOM 1344 C C . LEU A 1 176 ? 6.032 -5.100 8.637 1.00 90.00 176 LEU A C 1
ATOM 1346 O O . LEU A 1 176 ? 5.363 -5.206 9.660 1.00 90.00 176 LEU A O 1
ATOM 1350 N N . GLU A 1 177 ? 6.898 -4.106 8.440 1.00 91.44 177 GLU A N 1
ATOM 1351 C CA . GLU A 1 177 ? 7.095 -2.973 9.354 1.00 91.44 177 GLU A CA 1
ATOM 1352 C C . GLU A 1 177 ? 5.773 -2.239 9.602 1.00 91.44 177 GLU A C 1
ATOM 1354 O O . GLU A 1 177 ? 5.373 -2.104 10.756 1.00 91.44 177 GLU A O 1
ATOM 1359 N N . PHE A 1 178 ? 5.034 -1.892 8.540 1.00 93.19 178 PHE A N 1
ATOM 1360 C CA . PHE A 1 178 ? 3.695 -1.305 8.640 1.00 93.19 178 PHE A CA 1
ATOM 1361 C C . PHE A 1 178 ? 2.735 -2.186 9.462 1.00 93.19 178 PHE A C 1
ATOM 1363 O O . PHE A 1 178 ? 2.140 -1.726 10.437 1.00 93.19 178 PHE A O 1
ATOM 1370 N N . LEU A 1 179 ? 2.601 -3.476 9.124 1.00 89.88 179 LEU A N 1
ATOM 1371 C CA . LEU A 1 179 ? 1.693 -4.386 9.840 1.00 89.88 179 LEU A CA 1
ATOM 1372 C C . LEU A 1 179 ? 2.070 -4.544 11.327 1.00 89.88 179 LEU A C 1
ATOM 1374 O O . LEU A 1 179 ? 1.185 -4.637 12.179 1.00 89.88 179 LEU A O 1
ATOM 1378 N N . LEU A 1 180 ? 3.366 -4.560 11.653 1.00 88.75 180 LEU A N 1
ATOM 1379 C CA . LEU A 1 180 ? 3.865 -4.643 13.028 1.00 88.75 180 LEU A CA 1
ATOM 1380 C C . LEU A 1 180 ? 3.677 -3.328 13.795 1.00 88.75 180 LEU A C 1
ATOM 1382 O O . LEU A 1 180 ? 3.264 -3.370 14.951 1.00 88.75 180 LEU A O 1
ATOM 1386 N N . SER A 1 181 ? 3.914 -2.179 13.163 1.00 89.19 181 SER A N 1
ATOM 1387 C CA . SER A 1 181 ? 3.698 -0.842 13.732 1.00 89.19 181 SER A CA 1
ATOM 1388 C C . SER A 1 181 ? 2.233 -0.639 14.134 1.00 89.19 181 SER A C 1
ATOM 1390 O O . SER A 1 181 ? 1.920 -0.290 15.274 1.00 89.19 181 SER A O 1
ATOM 1392 N N . ILE A 1 182 ? 1.301 -1.012 13.253 1.00 87.44 182 ILE A N 1
ATOM 1393 C CA . ILE A 1 182 ? -0.135 -0.946 13.545 1.00 87.44 182 ILE A CA 1
ATOM 1394 C C . ILE A 1 182 ? -0.567 -1.975 14.615 1.00 87.44 182 ILE A C 1
ATOM 1396 O O . ILE A 1 182 ? -1.461 -1.688 15.416 1.00 87.44 182 ILE A O 1
ATOM 1400 N N . LEU A 1 183 ? 0.079 -3.147 14.706 1.00 84.38 183 LEU A N 1
ATOM 1401 C CA . LEU A 1 183 ? -0.123 -4.073 15.835 1.00 84.38 183 LEU A CA 1
ATOM 1402 C C . LEU A 1 183 ? 0.387 -3.496 17.162 1.00 84.38 183 LEU A C 1
ATOM 1404 O O . LEU A 1 183 ? -0.273 -3.676 18.184 1.00 84.38 183 LEU A O 1
ATOM 1408 N N . GLN A 1 184 ? 1.525 -2.795 17.165 1.00 83.19 184 GLN A N 1
ATOM 1409 C CA . GLN A 1 184 ? 2.058 -2.121 18.354 1.00 83.19 184 GLN A CA 1
ATOM 1410 C C . GLN A 1 184 ? 1.120 -1.001 18.819 1.00 83.19 184 GLN A C 1
ATOM 1412 O O . GLN A 1 184 ? 0.798 -0.938 20.005 1.00 83.19 184 GLN A O 1
ATOM 1417 N N . LEU A 1 185 ? 0.601 -0.196 17.886 1.00 79.88 185 LEU A N 1
ATOM 1418 C CA . LEU A 1 185 ? -0.425 0.816 18.149 1.00 79.88 185 LEU A CA 1
ATOM 1419 C C . LEU A 1 185 ? -1.669 0.193 18.809 1.00 79.88 185 LEU A C 1
ATOM 1421 O O . LEU A 1 185 ? -2.124 0.653 19.853 1.00 79.88 185 LEU A O 1
ATOM 1425 N N . ALA A 1 186 ? -2.167 -0.924 18.269 1.00 76.31 186 ALA A N 1
ATOM 1426 C CA . ALA A 1 186 ? -3.291 -1.663 18.848 1.00 76.31 186 ALA A CA 1
ATOM 1427 C C . ALA A 1 186 ? -2.982 -2.324 20.213 1.00 76.31 186 ALA A C 1
ATOM 1429 O O . ALA A 1 186 ? -3.910 -2.632 20.967 1.00 76.31 186 ALA A O 1
ATOM 1430 N N . ASN A 1 187 ? -1.704 -2.544 20.542 1.00 72.19 187 ASN A N 1
ATOM 1431 C CA . ASN A 1 187 ? -1.247 -3.175 21.783 1.00 72.19 187 ASN A CA 1
ATOM 1432 C C . ASN A 1 187 ? -0.842 -2.175 22.886 1.00 72.19 187 ASN A C 1
ATOM 1434 O O . ASN A 1 187 ? -0.509 -2.618 23.981 1.00 72.19 187 ASN A O 1
ATOM 1438 N N . LYS A 1 188 ? -0.918 -0.849 22.674 1.00 62.62 188 LYS A N 1
ATOM 1439 C CA . LYS A 1 188 ? -0.593 0.153 23.719 1.00 62.62 188 LYS A CA 1
ATOM 1440 C C . LYS A 1 188 ? -1.412 0.001 25.019 1.00 62.62 188 LYS A C 1
ATOM 1442 O O . LYS A 1 188 ? -0.915 0.333 26.089 1.00 62.62 188 LYS A O 1
ATOM 1447 N N . ASP A 1 189 ? -2.610 -0.587 24.951 1.00 52.41 189 ASP A N 1
ATOM 1448 C CA . ASP A 1 189 ? -3.441 -0.950 26.117 1.00 52.41 189 ASP A CA 1
ATOM 1449 C C . ASP A 1 189 ? -3.072 -2.309 26.780 1.00 52.41 189 ASP A C 1
ATOM 1451 O O . ASP A 1 189 ? -3.787 -2.771 27.669 1.00 52.41 189 ASP A O 1
ATOM 1455 N N . GLY A 1 190 ? -2.042 -3.022 26.306 1.00 50.59 190 GLY A N 1
ATOM 1456 C CA . GLY A 1 190 ? -1.654 -4.372 26.763 1.00 50.59 190 GLY A CA 1
ATOM 1457 C C . GLY A 1 190 ? -2.571 -5.521 26.303 1.00 50.59 190 GLY A C 1
ATOM 1458 O O . GLY A 1 190 ? -2.362 -6.680 26.660 1.00 50.59 190 GLY A O 1
ATOM 1459 N N . ARG A 1 191 ? -3.602 -5.229 25.496 1.00 51.31 191 ARG A N 1
ATOM 1460 C CA . ARG A 1 191 ? -4.697 -6.169 25.172 1.00 51.31 191 ARG A CA 1
ATOM 1461 C C . ARG A 1 191 ? -4.320 -7.322 24.234 1.00 51.31 191 ARG A C 1
ATOM 1463 O O . ARG A 1 191 ? -5.119 -8.246 24.101 1.00 51.31 191 ARG A O 1
ATOM 1470 N N . VAL A 1 192 ? -3.175 -7.273 23.548 1.00 51.50 192 VAL A N 1
ATOM 1471 C CA . VAL A 1 192 ? -2.767 -8.325 22.593 1.00 51.50 192 VAL A CA 1
ATOM 1472 C C . VAL A 1 192 ? -1.864 -9.366 23.272 1.00 51.50 192 VAL A C 1
ATOM 1474 O O . VAL A 1 192 ? -2.005 -10.561 23.012 1.00 51.50 192 VAL A O 1
ATOM 1477 N N . GLU A 1 193 ? -1.005 -8.947 24.207 1.00 48.44 193 GLU A N 1
ATOM 1478 C CA . GLU A 1 193 ? -0.105 -9.838 24.968 1.00 48.44 193 GLU A CA 1
ATOM 1479 C C . GLU A 1 193 ? -0.826 -10.729 25.996 1.00 48.44 193 GLU A C 1
ATOM 1481 O O . GLU A 1 193 ? -0.425 -11.877 26.226 1.00 48.44 193 GLU A O 1
ATOM 1486 N N . GLU A 1 194 ? -1.945 -10.267 26.566 1.00 44.62 194 GLU A N 1
ATOM 1487 C CA . GLU A 1 194 ? -2.789 -11.100 27.442 1.00 44.62 194 GLU A CA 1
ATOM 1488 C C . GLU A 1 194 ? -3.394 -12.316 26.711 1.00 44.62 194 GLU A C 1
ATOM 1490 O O . GLU A 1 194 ? -3.726 -13.317 27.345 1.00 44.62 194 GLU A O 1
ATOM 1495 N N . VAL A 1 195 ? -3.510 -12.271 25.377 1.00 47.19 195 VAL A N 1
ATOM 1496 C CA . VAL A 1 195 ? -4.102 -13.357 24.575 1.00 47.19 195 VAL A CA 1
ATOM 1497 C C . VAL A 1 195 ? -3.041 -14.343 24.069 1.00 47.19 195 VAL A C 1
ATOM 1499 O O . VAL A 1 195 ? -3.305 -15.544 23.996 1.00 47.19 195 VAL A O 1
ATOM 1502 N N . THR A 1 196 ? -1.828 -13.880 23.752 1.00 43.31 196 THR A N 1
ATOM 1503 C CA . THR A 1 196 ? -0.741 -14.732 23.226 1.00 43.31 196 THR A CA 1
ATOM 1504 C C . THR A 1 196 ? 0.093 -15.423 24.308 1.00 43.31 196 THR A C 1
ATOM 1506 O O . THR A 1 196 ? 0.753 -16.421 24.022 1.00 43.31 196 THR A O 1
ATOM 1509 N N . SER A 1 197 ? 0.025 -14.972 25.564 1.00 39.09 197 SER A N 1
ATOM 1510 C CA . SER A 1 197 ? 0.725 -15.603 26.696 1.00 39.09 197 SER A CA 1
ATOM 1511 C C . SER A 1 197 ? 0.086 -16.911 27.205 1.00 39.09 197 SER A C 1
ATOM 1513 O O . SER A 1 197 ? 0.709 -17.634 27.988 1.00 39.09 197 SER A O 1
ATOM 1515 N N . SER A 1 198 ? -1.101 -17.298 26.716 1.00 41.91 198 SER A N 1
ATOM 1516 C CA . SER A 1 198 ? -1.785 -18.549 27.099 1.00 41.91 198 SER A CA 1
ATOM 1517 C C . SER A 1 198 ? -1.245 -19.800 26.379 1.00 41.91 198 SER A C 1
ATOM 1519 O O . SER A 1 198 ? -1.977 -20.613 25.817 1.00 41.91 198 SER A O 1
ATOM 1521 N N . GLY A 1 199 ? 0.076 -19.996 26.431 1.00 43.97 199 GLY A N 1
ATOM 1522 C CA . GLY A 1 199 ? 0.745 -21.234 26.008 1.00 43.97 199 GLY A CA 1
ATOM 1523 C C . GLY A 1 199 ? 0.664 -22.374 27.036 1.00 43.97 199 GLY A C 1
ATOM 1524 O O . GLY A 1 199 ? 1.292 -23.416 26.848 1.00 43.97 199 GLY A O 1
ATOM 1525 N N . LYS A 1 200 ? -0.045 -22.182 28.160 1.00 47.97 200 LYS A N 1
ATOM 1526 C CA . LYS A 1 200 ? -0.173 -23.156 29.257 1.00 47.97 200 LYS A CA 1
ATOM 1527 C C . LYS A 1 200 ? -1.536 -23.057 29.942 1.00 47.97 200 LYS A C 1
ATOM 1529 O O . LYS A 1 200 ? -1.809 -22.074 30.619 1.00 47.97 200 LYS A O 1
ATOM 1534 N N . GLY A 1 201 ? -2.318 -24.134 29.881 1.00 39.78 201 GLY A N 1
ATOM 1535 C CA . GLY A 1 201 ? -3.475 -24.327 30.760 1.00 39.78 201 GLY A CA 1
ATOM 1536 C C . GLY A 1 201 ? -4.719 -24.820 30.036 1.00 39.78 201 GLY A C 1
ATOM 1537 O O . GLY A 1 201 ? -5.558 -24.032 29.625 1.00 39.78 201 GLY A O 1
ATOM 1538 N N . LEU A 1 202 ? -4.898 -26.142 29.974 1.00 46.25 202 LEU A N 1
ATOM 1539 C CA . LEU A 1 202 ? -6.102 -26.777 29.416 1.00 46.25 202 LEU A CA 1
ATOM 1540 C C . LEU A 1 202 ? -7.365 -26.571 30.294 1.00 46.25 202 LEU A C 1
ATOM 1542 O O . LEU A 1 202 ? -8.415 -27.130 29.997 1.00 46.25 202 LEU A O 1
ATOM 1546 N N . LEU A 1 203 ? -7.260 -25.808 31.393 1.00 49.09 203 LEU A N 1
ATOM 1547 C CA . LEU A 1 203 ? -8.295 -25.589 32.410 1.00 49.09 203 LEU A CA 1
ATOM 1548 C C . LEU A 1 203 ? -8.159 -24.197 33.076 1.00 49.09 203 LEU A C 1
ATOM 1550 O O . LEU A 1 203 ? -7.591 -24.079 34.160 1.00 49.09 203 LEU A O 1
ATOM 1554 N N . SER A 1 204 ? -8.727 -23.145 32.479 1.00 34.28 204 SER A N 1
ATOM 1555 C CA . SER A 1 204 ? -8.997 -21.875 33.183 1.00 34.28 204 SER A CA 1
ATOM 1556 C C . SER A 1 204 ? -10.307 -21.222 32.720 1.00 34.28 204 SER A C 1
ATOM 1558 O O . SER A 1 204 ? -10.352 -20.183 32.065 1.00 34.28 204 SER A O 1
ATOM 1560 N N . ILE A 1 205 ? -11.428 -21.832 33.112 1.00 48.97 205 ILE A N 1
ATOM 1561 C CA . ILE A 1 205 ? -12.732 -21.165 33.045 1.00 48.97 205 ILE A CA 1
ATOM 1562 C C . ILE A 1 205 ? -12.737 -20.002 34.047 1.00 48.97 205 ILE A C 1
ATOM 1564 O O . ILE A 1 205 ? -12.687 -20.220 35.255 1.00 48.97 205 ILE A O 1
ATOM 1568 N N . GLY A 1 206 ? -12.873 -18.775 33.535 1.00 41.69 206 GLY A N 1
ATOM 1569 C CA . GLY A 1 206 ? -13.365 -17.630 34.303 1.00 41.69 206 GLY A CA 1
ATOM 1570 C C . GLY A 1 206 ? -12.364 -16.518 34.627 1.00 41.69 206 GLY A C 1
ATOM 1571 O O . GLY A 1 206 ? -11.955 -16.382 35.778 1.00 41.69 206 GLY A O 1
ATOM 1572 N N . ARG A 1 207 ? -12.137 -15.609 33.666 1.00 38.59 207 ARG A N 1
ATOM 1573 C CA . ARG A 1 207 ? -12.508 -14.174 33.772 1.00 38.59 207 ARG A CA 1
ATOM 1574 C C . ARG A 1 207 ? -12.170 -13.407 32.481 1.00 38.59 207 ARG A C 1
ATOM 1576 O O . ARG A 1 207 ? -11.133 -13.631 31.883 1.00 38.59 207 ARG A O 1
ATOM 1583 N N . ALA A 1 208 ? -13.060 -12.484 32.105 1.00 37.12 208 ALA A N 1
ATOM 1584 C CA . ALA A 1 208 ? -12.862 -11.434 31.096 1.00 37.12 208 ALA A CA 1
ATOM 1585 C C . ALA A 1 208 ? -12.437 -11.862 29.670 1.00 37.12 208 ALA A C 1
ATOM 1587 O O . ALA A 1 208 ? -11.398 -11.450 29.166 1.00 37.12 208 ALA A O 1
ATOM 1588 N N . THR A 1 209 ? -13.329 -12.533 28.932 1.00 39.56 209 THR A N 1
ATOM 1589 C CA . THR A 1 209 ? -13.300 -12.498 27.457 1.00 39.56 209 THR A CA 1
ATOM 1590 C C . THR A 1 209 ? -13.648 -11.093 26.944 1.00 39.56 209 THR A C 1
ATOM 1592 O O . THR A 1 209 ? -14.785 -10.832 26.544 1.00 39.56 209 THR A O 1
ATOM 1595 N N . ARG A 1 210 ? -12.683 -10.165 26.947 1.00 47.03 210 ARG A N 1
ATOM 1596 C CA . ARG A 1 210 ? -12.735 -8.993 26.063 1.00 47.03 210 ARG A CA 1
ATOM 1597 C C . ARG A 1 210 ? -12.391 -9.480 24.659 1.00 47.03 210 ARG A C 1
ATOM 1599 O O . ARG A 1 210 ? -11.270 -9.909 24.418 1.00 47.03 210 ARG A O 1
ATOM 1606 N N . GLN A 1 211 ? -13.372 -9.460 23.759 1.00 53.03 211 GLN A N 1
ATOM 1607 C CA . GLN A 1 211 ? -13.138 -9.760 22.347 1.00 53.03 211 GLN A CA 1
ATOM 1608 C C . GLN A 1 211 ? -12.071 -8.800 21.811 1.00 53.03 211 GLN A C 1
ATOM 1610 O O . GLN A 1 211 ? -12.189 -7.586 21.993 1.00 53.03 211 GLN A O 1
ATOM 1615 N N . LEU A 1 212 ? -11.031 -9.350 21.185 1.00 58.25 212 LEU A N 1
ATOM 1616 C CA . LEU A 1 212 ? -10.052 -8.562 20.447 1.00 58.25 212 LEU A CA 1
ATOM 1617 C C . LEU A 1 212 ? -10.785 -7.899 19.270 1.00 58.25 212 LEU A C 1
ATOM 1619 O O . LEU A 1 212 ? -11.616 -8.544 18.625 1.00 58.25 212 LEU A O 1
ATOM 1623 N N . ASP A 1 213 ? -10.510 -6.622 18.999 1.00 68.94 213 ASP A N 1
ATOM 1624 C CA . ASP A 1 213 ? -11.160 -5.929 17.884 1.00 68.94 213 ASP A CA 1
ATOM 1625 C C . ASP A 1 213 ? -10.859 -6.672 16.564 1.00 68.94 213 ASP A C 1
ATOM 1627 O O . ASP A 1 213 ? -9.725 -7.092 16.323 1.00 68.94 213 ASP A O 1
ATOM 1631 N N . ALA A 1 214 ? -11.865 -6.830 15.694 1.00 76.12 214 ALA A N 1
ATOM 1632 C CA . ALA A 1 214 ? -11.774 -7.693 14.507 1.00 76.12 214 ALA A CA 1
ATOM 1633 C C . ALA A 1 214 ? -10.582 -7.358 13.585 1.00 76.12 214 ALA A C 1
ATOM 1635 O O . ALA A 1 214 ? -9.930 -8.267 13.065 1.00 76.12 214 ALA A O 1
ATOM 1636 N N . TYR A 1 215 ? -10.241 -6.069 13.463 1.00 78.31 215 TYR A N 1
ATOM 1637 C CA . TYR A 1 215 ? -9.088 -5.614 12.685 1.00 78.31 215 TYR A CA 1
ATOM 1638 C C . TYR A 1 215 ? -7.757 -6.170 13.224 1.00 78.31 215 TYR A C 1
ATOM 1640 O O . TYR A 1 215 ? -6.903 -6.548 12.433 1.00 78.31 215 TYR A O 1
ATOM 1648 N N . VAL A 1 216 ? -7.589 -6.324 14.545 1.00 81.06 216 VAL A N 1
ATOM 1649 C CA . VAL A 1 216 ? -6.355 -6.858 15.155 1.00 81.06 216 VAL A CA 1
ATOM 1650 C C . VAL A 1 216 ? -6.169 -8.335 14.805 1.00 81.06 216 VAL A C 1
ATOM 1652 O O . VAL A 1 216 ? -5.074 -8.754 14.430 1.00 81.06 216 VAL A O 1
ATOM 1655 N N . HIS A 1 217 ? -7.249 -9.124 14.855 1.00 81.44 217 HIS A N 1
ATOM 1656 C CA . HIS A 1 217 ? -7.227 -10.515 14.390 1.00 81.44 217 HIS A CA 1
ATOM 1657 C C . HIS A 1 217 ? -6.886 -10.618 12.897 1.00 81.44 217 HIS A C 1
ATOM 1659 O O . HIS A 1 217 ? -6.145 -11.520 12.499 1.00 81.44 217 HIS A O 1
ATOM 1665 N N . SER A 1 218 ? -7.405 -9.699 12.076 1.00 82.56 218 SER A N 1
ATOM 1666 C CA . SER A 1 218 ? -7.112 -9.662 10.643 1.00 82.56 218 SER A CA 1
ATOM 1667 C C . SER A 1 218 ? -5.664 -9.272 10.352 1.00 82.56 218 SER A C 1
ATOM 1669 O O . SER A 1 218 ? -5.011 -9.953 9.562 1.00 82.56 218 SER A O 1
ATOM 1671 N N . ILE A 1 219 ? -5.119 -8.254 11.031 1.00 84.88 219 ILE A N 1
ATOM 1672 C CA . ILE A 1 219 ? -3.709 -7.874 10.884 1.00 84.88 219 ILE A CA 1
ATOM 1673 C C . ILE A 1 219 ? -2.816 -9.044 11.292 1.00 84.88 219 ILE A C 1
ATOM 1675 O O . ILE A 1 219 ? -1.995 -9.456 10.488 1.00 84.88 219 ILE A O 1
ATOM 1679 N N . LEU A 1 220 ? -3.027 -9.662 12.462 1.00 84.62 220 LEU A N 1
ATOM 1680 C CA . LEU A 1 220 ? -2.233 -10.819 12.902 1.00 84.62 220 LEU A CA 1
ATOM 1681 C C . LEU A 1 220 ? -2.248 -11.962 11.864 1.00 84.62 220 LEU A C 1
ATOM 1683 O O . LEU A 1 220 ? -1.211 -12.549 11.550 1.00 84.62 220 LEU A O 1
ATOM 1687 N N . LYS A 1 221 ? -3.423 -12.260 11.291 1.00 87.38 221 LYS A N 1
ATOM 1688 C CA . LYS A 1 221 ? -3.570 -13.255 10.219 1.00 87.38 221 LYS A CA 1
ATOM 1689 C C . LYS A 1 221 ? -2.812 -12.845 8.953 1.00 87.38 221 LYS A C 1
ATOM 1691 O O . LYS A 1 221 ? -2.165 -13.694 8.345 1.00 87.38 221 LYS A O 1
ATOM 1696 N N . ASN A 1 222 ? -2.889 -11.580 8.550 1.00 85.88 222 ASN A N 1
ATOM 1697 C CA . ASN A 1 222 ? -2.234 -11.071 7.349 1.00 85.88 222 ASN A CA 1
ATOM 1698 C C . ASN A 1 222 ? -0.711 -10.937 7.522 1.00 85.88 222 ASN A C 1
ATOM 1700 O O . ASN A 1 222 ? 0.009 -11.309 6.604 1.00 85.88 222 ASN A O 1
ATOM 1704 N N . THR A 1 223 ? -0.201 -10.577 8.704 1.00 85.69 223 THR A N 1
ATOM 1705 C CA . THR A 1 223 ? 1.230 -10.662 9.047 1.00 85.69 223 THR A CA 1
ATOM 1706 C C . THR A 1 223 ? 1.734 -12.099 8.923 1.00 85.69 223 THR A C 1
ATOM 1708 O O . THR A 1 223 ? 2.738 -12.338 8.262 1.00 85.69 223 THR A O 1
ATOM 1711 N N . ASN A 1 224 ? 1.002 -13.082 9.463 1.00 87.56 224 ASN A N 1
ATOM 1712 C CA . ASN A 1 224 ? 1.371 -14.495 9.326 1.00 87.56 224 ASN A CA 1
ATOM 1713 C C . ASN A 1 224 ? 1.346 -14.978 7.862 1.00 87.56 224 ASN A C 1
ATOM 1715 O O . ASN A 1 224 ? 2.217 -15.748 7.464 1.00 87.56 224 ASN A O 1
ATOM 1719 N N . ARG A 1 225 ? 0.381 -14.519 7.047 1.00 88.38 225 ARG A N 1
ATOM 1720 C CA . ARG A 1 225 ? 0.349 -14.791 5.596 1.00 88.38 225 ARG A CA 1
ATOM 1721 C C . ARG A 1 225 ? 1.546 -14.165 4.879 1.00 88.38 225 ARG A C 1
ATOM 1723 O O . ARG A 1 225 ? 2.200 -14.852 4.109 1.00 88.38 225 ARG A O 1
ATOM 1730 N N . ALA A 1 226 ? 1.843 -12.896 5.155 1.00 82.81 226 ALA A N 1
ATOM 1731 C CA . ALA A 1 226 ? 2.967 -12.177 4.564 1.00 82.81 226 ALA A CA 1
ATOM 1732 C C . ALA A 1 226 ? 4.312 -12.826 4.916 1.00 82.81 226 ALA A C 1
ATOM 1734 O O . ALA A 1 226 ? 5.156 -12.964 4.041 1.00 82.81 226 ALA A O 1
ATOM 1735 N N . ILE A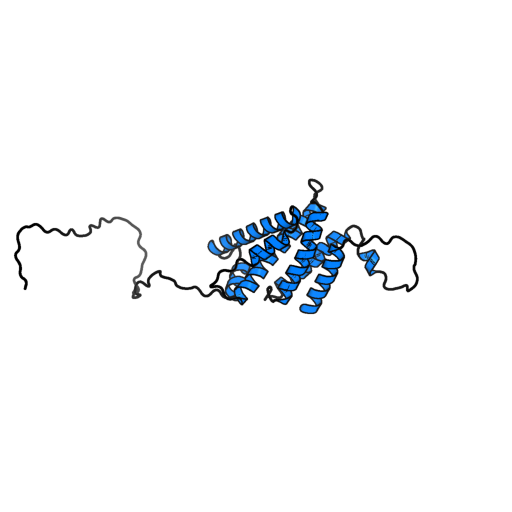 1 227 ? 4.491 -13.289 6.159 1.00 85.31 227 ILE A N 1
ATOM 1736 C CA . ILE A 1 227 ? 5.674 -14.066 6.552 1.00 85.31 227 ILE A CA 1
ATOM 1737 C C . ILE A 1 227 ? 5.744 -15.364 5.736 1.00 85.31 227 ILE A C 1
ATOM 1739 O O . ILE A 1 227 ? 6.745 -15.587 5.069 1.00 85.31 227 ILE A O 1
ATOM 1743 N N . LEU A 1 228 ? 4.671 -16.164 5.707 1.00 85.56 228 LEU A N 1
ATOM 1744 C CA . LEU A 1 228 ? 4.626 -17.456 5.001 1.00 85.56 228 LEU A CA 1
ATOM 1745 C C . LEU A 1 228 ? 4.855 -17.358 3.479 1.00 85.56 228 LEU A C 1
ATOM 1747 O O . LEU A 1 228 ? 5.291 -18.326 2.862 1.00 85.56 228 LEU A O 1
ATOM 1751 N N . TYR A 1 229 ? 4.515 -16.230 2.853 1.00 81.38 229 TYR A N 1
ATOM 1752 C CA . TYR A 1 229 ? 4.753 -16.015 1.422 1.00 81.38 229 TYR A CA 1
ATOM 1753 C C . TYR A 1 229 ? 6.171 -15.517 1.105 1.00 81.38 229 TYR A C 1
ATOM 1755 O O . TYR A 1 229 ? 6.577 -15.588 -0.054 1.00 81.38 229 TYR A O 1
ATOM 1763 N N . CYS A 1 230 ? 6.913 -15.020 2.099 1.00 76.69 230 CYS A N 1
ATOM 1764 C CA . CYS A 1 230 ? 8.167 -14.290 1.890 1.00 76.69 230 CYS A CA 1
ATOM 1765 C C . CYS A 1 230 ? 9.389 -14.892 2.611 1.00 76.69 230 CYS A C 1
ATOM 1767 O O . CYS A 1 230 ? 10.508 -14.475 2.306 1.00 76.69 230 CYS A O 1
ATOM 1769 N N . PHE A 1 231 ? 9.192 -15.842 3.535 1.00 75.44 231 PHE A N 1
ATOM 1770 C CA . PHE A 1 231 ? 10.226 -16.502 4.346 1.00 75.44 231 PHE A CA 1
ATOM 1771 C C . PHE A 1 231 ? 9.937 -17.999 4.546 1.00 75.44 231 PHE A C 1
ATOM 1773 O O . PHE A 1 231 ? 10.923 -18.769 4.524 1.00 75.44 231 PHE A O 1
#

InterPro domains:
  IPR051944 BEACH domain-containing protein [PTHR46108] (15-231)